Protein AF-F0ZJ24-F1 (afdb_monomer_lite)

pLDDT: mean 80.26, std 19.55, range [41.59, 98.25]

Foldseek 3Di:
DVVVVVVVVVVVVVVVVVVVVVVVVVLVVLCVVLVVLVVVLVVLVVVLVVCVVVPDPVCPVVNVVSVVVNVVSVVVNVVSVVSCPVPDDPPVLVVCVVVVHDSVVVVVVVVVVVVVVVVVVVVVVVVVVVVVVVVLVVCCVPPVVVSVVVCVQVVDDDDPPPPVVVVVVVVVVVVVVVVVVVVVVVVVVPVVVPPVPPPDD

Organism: Dictyostelium purpureum (NCBI:txid5786)

Structure (mmCIF, N/CA/C/O backbone):
data_AF-F0ZJ24-F1
#
_entry.id   AF-F0ZJ24-F1
#
loop_
_atom_site.group_PDB
_atom_site.id
_atom_site.type_symbol
_atom_site.label_atom_id
_atom_site.label_alt_id
_atom_site.label_comp_id
_atom_site.label_asym_id
_atom_site.label_entity_id
_atom_site.label_seq_id
_atom_site.pdbx_PDB_ins_code
_atom_site.Cartn_x
_atom_site.Cartn_y
_atom_site.Cartn_z
_atom_site.occupancy
_atom_site.B_iso_or_equiv
_atom_site.auth_seq_id
_atom_site.auth_comp_id
_atom_site.auth_asym_id
_atom_site.auth_atom_id
_atom_site.pdbx_PDB_model_num
ATOM 1 N N . MET A 1 1 ? -17.348 35.336 26.377 1.00 53.69 1 MET A N 1
ATOM 2 C CA . MET A 1 1 ? -16.082 34.615 26.620 1.00 53.69 1 MET A CA 1
ATOM 3 C C . MET A 1 1 ? -15.993 33.449 25.645 1.00 53.69 1 MET A C 1
ATOM 5 O O . MET A 1 1 ? -15.019 33.377 24.917 1.00 53.69 1 MET A O 1
ATOM 9 N N . ASP A 1 2 ? -17.081 32.693 25.496 1.00 73.25 2 ASP A N 1
ATOM 10 C CA . ASP A 1 2 ? -17.186 31.505 24.629 1.00 73.25 2 ASP A CA 1
ATOM 11 C C . ASP A 1 2 ? -16.978 31.733 23.115 1.00 73.25 2 ASP A C 1
ATOM 13 O O . ASP A 1 2 ? -16.437 30.868 22.433 1.00 73.25 2 ASP A O 1
ATOM 17 N N . GLU A 1 3 ? -17.355 32.895 22.565 1.00 70.62 3 GLU A N 1
ATOM 18 C CA . GLU A 1 3 ? -17.226 33.172 21.118 1.00 70.62 3 GLU A CA 1
ATOM 19 C C . GLU A 1 3 ? -15.768 33.362 20.662 1.00 70.62 3 GLU A C 1
ATOM 21 O O . GLU A 1 3 ? -15.394 32.930 19.574 1.00 70.62 3 GLU A O 1
ATOM 26 N N . GLN A 1 4 ? -14.925 33.978 21.499 1.00 74.62 4 GLN A N 1
ATOM 27 C CA . GLN A 1 4 ? -13.496 34.142 21.201 1.00 74.62 4 GLN A CA 1
ATOM 28 C C . GLN A 1 4 ? -12.744 32.814 21.305 1.00 74.62 4 GLN A C 1
ATOM 30 O O . GLN A 1 4 ? -11.860 32.556 20.492 1.00 74.62 4 GLN A O 1
ATOM 35 N N . GLU A 1 5 ? -13.120 31.963 22.260 1.00 78.25 5 GLU A N 1
ATOM 36 C CA . GLU A 1 5 ? -12.557 30.620 22.409 1.00 78.25 5 GLU A CA 1
ATOM 37 C C . GLU A 1 5 ? -12.947 29.716 21.234 1.00 78.25 5 GLU A C 1
ATOM 39 O O . GLU A 1 5 ? -12.078 29.070 20.652 1.00 78.25 5 GLU A O 1
ATOM 44 N N . GLN A 1 6 ? -14.214 29.743 20.801 1.00 78.88 6 GLN A N 1
ATOM 45 C CA . GLN A 1 6 ? -14.648 29.026 19.595 1.00 78.88 6 GLN A CA 1
ATOM 46 C C . GLN A 1 6 ? -13.914 29.505 18.342 1.00 78.88 6 GLN A C 1
ATOM 48 O O . GLN A 1 6 ? -13.481 28.690 17.528 1.00 78.88 6 GLN A O 1
ATOM 53 N N . GLN A 1 7 ? -13.736 30.817 18.186 1.00 82.25 7 GLN A N 1
ATOM 54 C CA . GLN A 1 7 ? -13.055 31.375 17.021 1.00 82.25 7 GLN A CA 1
ATOM 55 C C . GLN A 1 7 ? -11.556 31.034 17.014 1.00 82.25 7 GLN A C 1
ATOM 57 O O . GLN A 1 7 ? -10.992 30.753 15.955 1.00 82.25 7 GLN A O 1
ATOM 62 N N . GLN A 1 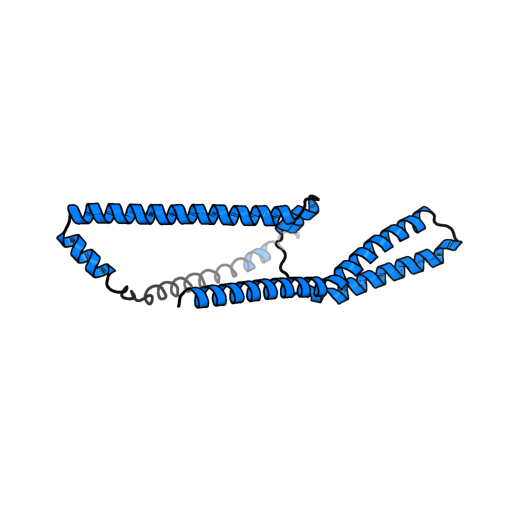8 ? -10.917 30.994 18.186 1.00 82.81 8 GLN A N 1
ATOM 63 C CA . GLN A 1 8 ? -9.521 30.582 18.330 1.00 82.81 8 GLN A CA 1
ATOM 64 C C . GLN A 1 8 ? -9.341 29.077 18.081 1.00 82.81 8 GLN A C 1
ATOM 66 O O . GLN A 1 8 ? -8.415 28.679 17.376 1.00 82.81 8 GLN A O 1
ATOM 71 N N . GLN A 1 9 ? -10.261 28.244 18.573 1.00 82.56 9 GLN A N 1
ATOM 72 C CA . GLN A 1 9 ? -10.249 26.797 18.353 1.00 82.56 9 GLN A CA 1
ATOM 73 C C . GLN A 1 9 ? -10.474 26.439 16.875 1.00 82.56 9 GLN A C 1
ATOM 75 O O . GLN A 1 9 ? -9.801 25.558 16.341 1.00 82.56 9 GLN A O 1
ATOM 80 N N . GLN A 1 10 ? -11.350 27.173 16.182 1.00 81.56 10 GLN A N 1
ATOM 81 C CA . GLN A 1 10 ? -11.598 26.992 14.752 1.00 81.56 10 GLN A CA 1
ATOM 82 C C . GLN A 1 10 ? -10.396 27.413 13.890 1.00 81.56 10 GLN A C 1
ATOM 84 O O . GLN A 1 10 ? -10.059 26.724 12.928 1.00 81.56 10 GLN A O 1
ATOM 89 N N . GLN A 1 11 ? -9.703 28.499 14.250 1.00 80.81 11 GLN A N 1
ATOM 90 C CA . GLN A 1 11 ? -8.450 28.887 13.587 1.00 80.81 11 GLN A CA 1
ATOM 91 C C . GLN A 1 11 ? -7.336 27.861 13.818 1.00 80.81 11 GLN A C 1
ATOM 93 O O . GLN A 1 11 ? -6.562 27.578 12.906 1.00 80.81 11 GLN A O 1
ATOM 98 N N . GLN A 1 12 ? -7.268 27.271 15.013 1.00 83.31 12 GLN A N 1
ATOM 99 C CA . GLN A 1 12 ? -6.275 26.249 15.324 1.00 83.31 12 GLN A CA 1
ATOM 100 C C . GLN A 1 12 ? -6.537 24.937 14.569 1.00 83.31 12 GLN A C 1
ATOM 102 O O . GLN A 1 12 ? -5.592 24.324 14.076 1.00 83.31 12 GLN A O 1
ATOM 107 N N . GLN A 1 13 ? -7.804 24.545 14.396 1.00 81.12 13 GLN A N 1
ATOM 108 C CA . GLN A 1 13 ? -8.181 23.418 13.535 1.00 81.12 13 GLN A CA 1
ATOM 109 C C . GLN A 1 13 ? -7.791 23.647 12.073 1.00 81.12 13 GLN A C 1
ATOM 111 O O . GLN A 1 13 ? -7.134 22.792 11.489 1.00 81.12 13 GLN A O 1
ATOM 116 N N . GLN A 1 14 ? -8.114 24.814 11.507 1.00 80.06 14 GLN A N 1
ATOM 117 C CA . GLN A 1 14 ? -7.745 25.137 10.123 1.00 80.06 14 GLN A CA 1
ATOM 118 C C . GLN A 1 14 ? -6.227 25.155 9.917 1.00 80.06 14 GLN A C 1
ATOM 120 O O . GLN A 1 14 ? -5.735 24.712 8.883 1.00 80.06 14 GLN A O 1
ATOM 125 N N . HIS A 1 15 ? -5.467 25.641 10.903 1.00 85.19 15 HIS A N 1
ATOM 126 C CA . HIS A 1 15 ? -4.009 25.616 10.841 1.00 85.19 15 HIS A CA 1
ATOM 127 C C . HIS A 1 15 ? -3.452 24.187 10.850 1.00 85.19 15 HIS A C 1
ATOM 129 O O . HIS A 1 15 ? -2.561 23.888 10.058 1.00 85.19 15 HIS A O 1
ATOM 135 N N . ASN A 1 16 ? -3.992 23.303 11.694 1.00 82.19 16 ASN A N 1
ATOM 136 C CA . ASN A 1 16 ? -3.581 21.899 11.741 1.00 82.19 16 ASN A CA 1
ATOM 137 C C . ASN A 1 16 ? -3.919 21.156 10.439 1.00 82.19 16 ASN A C 1
ATOM 139 O O . ASN A 1 16 ? -3.059 20.466 9.900 1.00 82.19 16 ASN A O 1
ATOM 143 N N . GLU A 1 17 ? -5.125 21.342 9.896 1.00 82.69 17 GLU A N 1
ATOM 144 C CA . GLU A 1 17 ? -5.520 20.752 8.607 1.00 82.69 17 GLU A CA 1
ATOM 145 C C . GLU A 1 17 ? -4.610 21.231 7.469 1.00 82.69 17 GLU A C 1
ATOM 147 O O . GLU A 1 17 ? -4.155 20.438 6.645 1.00 82.69 17 GLU A O 1
ATOM 152 N N . GLN A 1 18 ? -4.287 22.527 7.441 1.00 80.38 18 GLN A N 1
ATOM 153 C CA . GLN A 1 18 ? -3.387 23.086 6.436 1.00 80.38 18 GLN A CA 1
ATOM 154 C C . GLN A 1 18 ? -1.968 22.508 6.562 1.00 80.38 18 GLN A C 1
ATOM 156 O O . GLN A 1 18 ? -1.362 22.151 5.553 1.00 80.38 18 GLN A O 1
ATOM 161 N N . GLN A 1 19 ? -1.458 22.352 7.788 1.00 81.00 19 GLN A N 1
ATOM 162 C CA . GLN A 1 19 ? -0.161 21.719 8.036 1.00 81.00 19 GLN A CA 1
ATOM 163 C C . GLN A 1 19 ? -0.127 20.249 7.595 1.00 81.00 19 GLN A C 1
ATOM 165 O O . GLN A 1 19 ? 0.890 19.804 7.063 1.00 81.00 19 GLN A O 1
ATOM 170 N N . GLU A 1 20 ? -1.205 19.488 7.794 1.00 80.62 20 GLU A N 1
ATOM 171 C CA . GLU A 1 20 ? -1.298 18.102 7.318 1.00 80.62 20 GLU A CA 1
ATOM 172 C C . GLU A 1 20 ? -1.297 18.025 5.786 1.00 80.62 20 GLU A C 1
ATOM 174 O O . GLU A 1 20 ? -0.575 17.211 5.206 1.00 80.62 20 GLU A O 1
ATOM 179 N N . ILE A 1 21 ? -2.043 18.907 5.115 1.00 80.25 21 ILE A N 1
ATOM 180 C CA . ILE A 1 21 ? -2.067 18.991 3.646 1.00 80.25 21 ILE A CA 1
ATOM 181 C C . ILE A 1 21 ? -0.670 19.308 3.098 1.00 80.25 21 ILE A C 1
ATOM 183 O O . ILE A 1 21 ? -0.220 18.680 2.135 1.00 80.25 21 ILE A O 1
ATOM 187 N N . ASP A 1 22 ? 0.040 20.246 3.722 1.00 80.56 22 ASP A N 1
ATOM 188 C CA . ASP A 1 22 ? 1.388 20.628 3.305 1.00 80.56 22 ASP A CA 1
ATOM 189 C C . ASP A 1 22 ? 2.390 19.480 3.512 1.00 80.56 22 ASP A C 1
ATOM 191 O O . ASP A 1 22 ? 3.235 19.227 2.649 1.00 80.56 22 ASP A O 1
ATOM 195 N N . GLN A 1 23 ? 2.258 18.710 4.596 1.00 77.88 23 GLN A N 1
ATOM 196 C CA . GLN A 1 23 ? 3.066 17.507 4.825 1.00 77.88 23 GLN A CA 1
ATOM 197 C C . GLN A 1 23 ? 2.811 16.419 3.774 1.00 77.88 23 GLN A C 1
ATOM 199 O O . GLN A 1 23 ? 3.763 15.827 3.260 1.00 77.88 23 GLN A O 1
ATOM 204 N N . ILE A 1 24 ? 1.548 16.176 3.411 1.00 78.44 24 ILE A N 1
ATOM 205 C CA . ILE A 1 24 ? 1.182 15.211 2.363 1.00 78.44 24 ILE A CA 1
ATOM 206 C C . ILE A 1 24 ? 1.772 15.636 1.015 1.00 78.44 24 ILE A C 1
ATOM 208 O O . ILE A 1 24 ? 2.344 14.814 0.294 1.00 78.44 24 ILE A O 1
ATOM 212 N N . ASN A 1 25 ? 1.670 16.921 0.676 1.00 78.94 25 ASN A N 1
ATOM 213 C CA . ASN A 1 25 ? 2.210 17.452 -0.572 1.00 78.94 25 ASN A CA 1
ATOM 214 C C . ASN A 1 25 ? 3.738 17.347 -0.631 1.00 78.94 25 ASN A C 1
ATOM 216 O O . ASN A 1 25 ? 4.274 16.969 -1.672 1.00 78.94 25 ASN A O 1
ATOM 220 N N . ASN A 1 26 ? 4.430 17.605 0.480 1.00 79.06 26 ASN A N 1
ATOM 221 C CA . ASN A 1 26 ? 5.882 17.450 0.564 1.00 79.06 26 ASN A CA 1
ATOM 222 C C . ASN A 1 26 ? 6.314 15.990 0.372 1.00 79.06 26 ASN A C 1
ATOM 224 O O . ASN A 1 26 ? 7.179 15.725 -0.460 1.00 79.06 26 ASN A O 1
ATOM 228 N N . LYS A 1 27 ? 5.657 15.029 1.038 1.00 75.75 27 LYS A N 1
ATOM 229 C CA . LYS A 1 27 ? 5.930 13.593 0.823 1.00 75.75 27 LYS A CA 1
ATOM 230 C C . LYS A 1 27 ? 5.674 13.171 -0.624 1.00 75.75 27 LYS A C 1
ATOM 232 O O . LYS A 1 27 ? 6.450 12.434 -1.225 1.00 75.75 27 LYS A O 1
ATOM 237 N N . LYS A 1 28 ? 4.604 13.681 -1.237 1.00 75.31 28 LYS A N 1
ATOM 238 C CA . LYS A 1 28 ? 4.308 13.403 -2.648 1.00 75.31 28 LYS A CA 1
ATOM 239 C C . LYS A 1 28 ? 5.393 13.942 -3.589 1.00 75.31 28 LYS A C 1
ATOM 241 O O . LYS A 1 28 ? 5.679 13.308 -4.602 1.00 75.31 28 LYS A O 1
ATOM 246 N N . GLN A 1 29 ? 5.992 15.091 -3.270 1.00 74.94 29 GLN A N 1
ATOM 247 C CA . GLN A 1 29 ? 7.119 15.639 -4.029 1.00 74.94 29 GLN A CA 1
ATOM 248 C C . GLN A 1 29 ? 8.400 14.820 -3.847 1.00 74.94 29 GLN A C 1
ATOM 250 O O . GLN A 1 29 ? 9.133 14.639 -4.815 1.00 74.94 29 GLN A O 1
ATOM 255 N N . GLU A 1 30 ? 8.643 14.285 -2.651 1.00 81.25 30 GLU A N 1
ATOM 256 C CA . GLU A 1 30 ? 9.807 13.443 -2.352 1.00 81.25 30 GLU A CA 1
ATOM 257 C C . GLU A 1 30 ? 9.832 12.154 -3.190 1.00 81.25 30 GLU A C 1
ATOM 259 O O . GLU A 1 30 ? 10.874 11.765 -3.714 1.00 81.25 30 GLU A O 1
ATOM 264 N N . HIS A 1 31 ? 8.670 11.534 -3.401 1.00 82.06 31 HIS A N 1
ATOM 265 C CA . HIS A 1 31 ? 8.542 10.293 -4.174 1.00 82.06 31 HIS A CA 1
ATOM 266 C C . HIS A 1 31 ? 8.457 10.497 -5.699 1.00 82.06 31 HIS A C 1
ATOM 268 O O . HIS A 1 31 ? 8.577 9.538 -6.469 1.00 82.06 31 HIS A O 1
ATOM 274 N N . LEU A 1 32 ? 8.259 11.738 -6.159 1.00 86.25 32 LEU A N 1
ATOM 275 C CA . LEU A 1 32 ? 8.060 12.070 -7.573 1.00 86.25 32 LEU A CA 1
ATOM 276 C C . LEU A 1 32 ? 9.213 11.625 -8.500 1.00 86.25 32 LEU A C 1
ATOM 278 O O . LEU A 1 32 ? 8.911 11.117 -9.582 1.00 86.25 32 LEU A O 1
ATOM 282 N N . PRO A 1 33 ? 10.506 11.755 -8.132 1.00 88.94 33 PRO A N 1
ATOM 283 C CA . PRO A 1 33 ? 11.609 11.365 -9.011 1.00 88.94 33 PRO A CA 1
ATOM 284 C C . PRO A 1 33 ? 11.616 9.871 -9.352 1.00 88.94 33 PRO A C 1
AT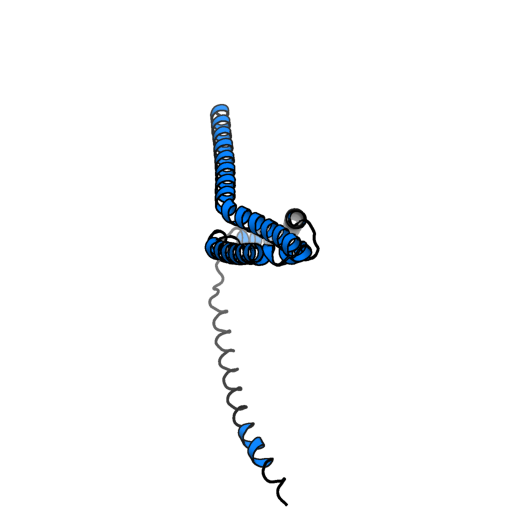OM 286 O O . PRO A 1 33 ? 11.894 9.503 -10.496 1.00 88.94 33 PRO A O 1
ATOM 289 N N . LEU A 1 34 ? 11.282 9.002 -8.388 1.00 89.25 34 LEU A N 1
ATOM 290 C CA . LEU A 1 34 ? 11.193 7.565 -8.649 1.00 89.25 34 LEU A CA 1
ATOM 291 C C . LEU A 1 34 ? 10.032 7.268 -9.596 1.00 89.25 34 LEU A C 1
ATOM 293 O O . LEU A 1 34 ? 10.227 6.557 -10.578 1.00 89.25 34 LEU A O 1
ATOM 297 N N . LEU A 1 35 ? 8.858 7.852 -9.335 1.00 89.50 35 LEU A N 1
ATOM 298 C CA . LEU A 1 35 ? 7.680 7.674 -10.182 1.00 89.50 35 LEU A CA 1
ATOM 299 C C . LEU A 1 35 ? 7.979 8.060 -11.637 1.00 89.50 35 LEU A C 1
ATOM 301 O O . LEU A 1 35 ? 7.740 7.269 -12.545 1.00 89.50 35 LEU A O 1
ATOM 305 N N . GLN A 1 36 ? 8.590 9.227 -11.847 1.00 92.50 36 GLN A N 1
ATOM 306 C CA . GLN A 1 36 ? 8.994 9.691 -13.177 1.00 92.50 36 GLN A CA 1
ATOM 307 C C . GLN A 1 36 ? 10.009 8.754 -13.843 1.00 92.50 36 GLN A C 1
ATOM 309 O O . GLN A 1 36 ? 9.924 8.508 -15.044 1.00 92.50 36 GLN A O 1
ATOM 314 N N . THR A 1 37 ? 10.957 8.207 -13.076 1.00 94.00 37 THR A N 1
ATOM 315 C CA . THR A 1 37 ? 11.959 7.268 -13.606 1.00 94.00 37 THR A CA 1
ATOM 316 C C . THR A 1 37 ? 11.313 5.947 -14.034 1.00 94.00 37 THR A C 1
ATOM 318 O O . THR A 1 37 ? 11.659 5.407 -15.084 1.00 94.00 37 THR A O 1
ATOM 321 N N . VAL A 1 38 ? 10.352 5.438 -13.257 1.00 94.25 38 VAL A N 1
ATOM 322 C CA . VAL A 1 38 ? 9.590 4.224 -13.592 1.00 94.25 38 VAL A CA 1
ATOM 323 C C . VAL A 1 38 ? 8.722 4.449 -14.832 1.00 94.25 38 VAL A C 1
ATOM 325 O O . VAL A 1 38 ? 8.719 3.609 -15.730 1.00 94.25 38 VAL A O 1
ATOM 328 N N . GLU A 1 39 ? 8.036 5.590 -14.931 1.00 95.75 39 GLU A N 1
ATOM 329 C CA . GLU A 1 39 ? 7.280 5.964 -16.134 1.00 95.75 39 GLU A CA 1
ATOM 330 C C . GLU A 1 39 ? 8.190 6.052 -17.368 1.00 95.75 39 GLU A C 1
ATOM 332 O O . GLU A 1 39 ? 7.863 5.498 -18.422 1.00 95.75 39 GLU A O 1
ATOM 337 N N . GLU A 1 40 ? 9.364 6.681 -17.238 1.00 96.81 40 GLU A N 1
ATOM 338 C CA . GLU A 1 40 ? 10.344 6.754 -18.324 1.00 96.81 40 GLU A CA 1
ATOM 339 C C . GLU A 1 40 ? 10.847 5.361 -18.735 1.00 96.81 40 GLU A C 1
ATOM 341 O O . GLU A 1 40 ? 10.990 5.097 -19.930 1.00 96.81 40 GLU A O 1
ATOM 346 N N . LEU A 1 41 ? 11.070 4.452 -17.779 1.00 97.75 41 LEU A N 1
ATOM 347 C CA . LEU A 1 41 ? 11.469 3.069 -18.056 1.00 97.75 41 LEU A CA 1
ATOM 348 C C . LEU A 1 41 ? 10.402 2.316 -18.854 1.00 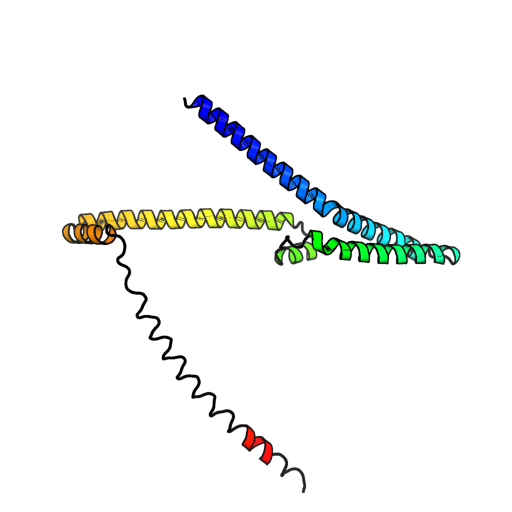97.75 41 LEU A C 1
ATOM 350 O O . LEU A 1 41 ? 10.733 1.687 -19.861 1.00 97.75 41 LEU A O 1
ATOM 354 N N . VAL A 1 42 ? 9.135 2.389 -18.441 1.00 97.50 42 VAL A N 1
ATOM 355 C CA . VAL A 1 42 ? 8.025 1.723 -19.145 1.00 97.50 42 VAL A CA 1
ATOM 356 C C . VAL A 1 42 ? 7.909 2.240 -20.582 1.00 97.50 42 VAL A C 1
ATOM 358 O O . VAL A 1 42 ? 7.786 1.451 -21.524 1.00 97.50 42 VAL A O 1
ATOM 361 N N . GLU A 1 43 ? 8.016 3.554 -20.776 1.00 97.56 43 GLU A N 1
ATOM 362 C CA . GLU A 1 43 ? 7.986 4.159 -22.107 1.00 97.56 43 GLU A CA 1
ATOM 363 C C . GLU A 1 43 ? 9.217 3.799 -22.951 1.00 97.56 43 GLU A C 1
ATOM 365 O O . GLU A 1 43 ? 9.088 3.543 -24.153 1.00 97.56 43 GLU A O 1
ATOM 370 N N . GLU A 1 44 ? 10.414 3.734 -22.363 1.00 97.81 44 GLU A N 1
ATOM 371 C CA . GLU A 1 44 ? 11.618 3.339 -23.097 1.00 97.81 44 GLU A CA 1
ATOM 372 C C . GLU A 1 44 ? 11.568 1.863 -23.512 1.00 97.81 44 GLU A C 1
ATOM 374 O O . GLU A 1 44 ? 11.918 1.540 -24.651 1.00 97.81 44 GLU A O 1
ATOM 379 N N . LEU A 1 45 ? 11.051 0.976 -22.654 1.00 97.94 45 LEU A N 1
ATOM 380 C CA . LEU A 1 45 ? 10.796 -0.428 -22.990 1.00 97.94 45 LEU A CA 1
ATOM 381 C C . LEU A 1 45 ? 9.825 -0.544 -24.166 1.00 97.94 45 LEU A C 1
ATOM 383 O O . LEU A 1 45 ? 10.124 -1.223 -25.150 1.00 97.94 45 LEU A O 1
ATOM 387 N N . ARG A 1 46 ? 8.707 0.190 -24.125 1.00 97.19 46 ARG A N 1
ATOM 388 C CA . ARG A 1 46 ? 7.738 0.236 -25.227 1.00 97.19 46 ARG A CA 1
ATOM 389 C C . ARG A 1 46 ? 8.377 0.702 -26.536 1.00 97.19 46 ARG A C 1
ATOM 391 O O . ARG A 1 46 ? 8.187 0.075 -27.575 1.00 97.19 46 ARG A O 1
ATOM 398 N N . ARG A 1 47 ? 9.149 1.791 -26.508 1.00 95.50 47 ARG A N 1
ATOM 399 C CA . ARG A 1 47 ? 9.849 2.301 -27.701 1.00 95.50 47 ARG A CA 1
ATOM 400 C C . ARG A 1 47 ? 10.905 1.323 -28.211 1.00 95.50 47 ARG A C 1
ATOM 402 O O . ARG A 1 47 ? 11.159 1.289 -29.410 1.00 95.50 47 ARG A O 1
ATOM 409 N N . THR A 1 48 ? 11.536 0.565 -27.320 1.00 96.75 48 THR A N 1
ATOM 410 C CA . THR A 1 48 ? 12.525 -0.461 -27.678 1.00 96.75 48 THR A CA 1
ATOM 411 C C . THR A 1 48 ? 11.867 -1.637 -28.382 1.00 96.75 48 THR A C 1
ATOM 413 O O . THR A 1 48 ? 12.388 -2.068 -29.405 1.00 96.75 48 THR A O 1
ATOM 416 N N . ILE A 1 49 ? 10.698 -2.086 -27.913 1.00 96.88 49 ILE A N 1
ATOM 417 C CA . ILE A 1 49 ? 9.911 -3.134 -28.582 1.00 96.88 49 ILE A CA 1
ATOM 418 C C . ILE A 1 49 ? 9.648 -2.758 -30.046 1.00 96.88 49 ILE A C 1
ATOM 420 O O . ILE A 1 49 ? 9.944 -3.557 -30.925 1.00 96.88 49 ILE A O 1
ATOM 424 N N . ILE A 1 50 ? 9.227 -1.519 -30.322 1.00 95.81 50 ILE A N 1
ATOM 425 C CA . ILE A 1 50 ? 8.981 -1.039 -31.697 1.00 95.81 50 ILE A CA 1
ATOM 426 C C . ILE A 1 50 ? 10.247 -1.139 -32.571 1.00 95.81 50 ILE A C 1
ATOM 428 O O . ILE A 1 50 ? 10.190 -1.604 -33.706 1.00 95.81 50 ILE A O 1
ATOM 432 N N . VAL A 1 51 ? 11.412 -0.738 -32.044 1.00 95.44 51 VAL A N 1
ATOM 433 C CA . VAL A 1 51 ? 12.691 -0.821 -32.783 1.00 95.44 51 VAL A CA 1
ATOM 434 C C . VAL A 1 51 ? 13.107 -2.270 -33.046 1.00 95.44 51 VAL A C 1
ATOM 436 O O . VAL A 1 51 ? 13.725 -2.552 -34.071 1.00 95.44 51 VAL A O 1
ATOM 439 N N . VAL A 1 52 ? 12.794 -3.182 -32.126 1.00 96.19 52 VAL A N 1
ATOM 440 C CA . VAL A 1 52 ? 13.077 -4.614 -32.280 1.00 96.19 52 VAL A CA 1
ATOM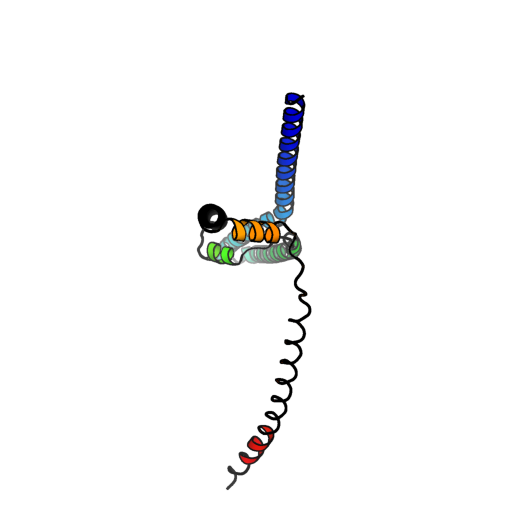 441 C C . VAL A 1 52 ? 12.126 -5.260 -33.292 1.00 96.19 52 VAL A C 1
ATOM 443 O O . VAL A 1 52 ? 12.576 -6.061 -34.108 1.00 96.19 52 VAL A O 1
ATOM 446 N N . GLU A 1 53 ? 10.842 -4.898 -33.283 1.00 96.69 53 GLU A N 1
ATOM 447 C CA . GLU A 1 53 ? 9.841 -5.397 -34.238 1.00 96.69 53 GLU A CA 1
ATOM 448 C C . GLU A 1 53 ? 10.161 -4.989 -35.686 1.00 96.69 53 GLU A C 1
ATOM 450 O O . GLU A 1 53 ? 10.007 -5.796 -36.602 1.00 96.69 53 GLU A O 1
ATOM 455 N N . GLU A 1 54 ? 10.662 -3.769 -35.897 1.00 94.44 54 GLU A N 1
ATOM 456 C CA . GLU A 1 54 ? 11.009 -3.225 -37.219 1.00 94.44 54 GLU A CA 1
ATOM 457 C C . GLU A 1 54 ? 12.525 -3.204 -37.482 1.00 94.44 54 GLU A C 1
ATOM 459 O O . GLU A 1 54 ? 13.042 -2.327 -38.180 1.00 94.44 54 GLU A O 1
ATOM 464 N N . PHE A 1 55 ? 13.267 -4.153 -36.907 1.00 95.56 55 PHE A N 1
ATOM 465 C CA . PHE A 1 55 ? 14.725 -4.096 -36.919 1.00 95.56 55 PHE A CA 1
ATOM 466 C C . PHE A 1 55 ? 15.329 -4.126 -38.334 1.00 95.56 55 PHE A C 1
ATOM 468 O O . PHE A 1 55 ? 15.039 -5.000 -39.156 1.00 95.56 55 PHE A O 1
ATOM 475 N N . GLN A 1 56 ? 16.260 -3.204 -38.587 1.00 93.94 56 GLN A N 1
ATOM 476 C CA . GLN A 1 56 ? 17.075 -3.129 -39.799 1.00 93.94 56 GLN A CA 1
ATOM 477 C C . GLN A 1 56 ? 18.555 -2.968 -39.428 1.00 93.94 56 GLN A C 1
ATOM 479 O O . GLN A 1 56 ? 18.891 -2.467 -38.358 1.00 93.94 56 GLN A O 1
ATOM 484 N N . SER A 1 57 ? 19.484 -3.320 -40.322 1.00 93.44 57 SER A N 1
ATOM 485 C CA . SER A 1 57 ? 20.925 -3.190 -40.038 1.00 93.44 57 SER A CA 1
ATOM 486 C C . SER A 1 57 ? 21.334 -1.760 -39.648 1.00 93.44 57 SER A C 1
ATOM 488 O O . SER A 1 57 ? 22.247 -1.568 -38.850 1.00 93.44 57 SER A O 1
ATOM 490 N N . GLN A 1 58 ? 20.638 -0.747 -40.171 1.00 93.38 58 GLN A N 1
ATOM 491 C CA . GLN A 1 58 ? 20.857 0.661 -39.838 1.00 93.38 58 GLN A CA 1
ATOM 492 C C . GLN A 1 58 ? 20.380 1.036 -38.422 1.00 93.38 58 GLN A C 1
ATOM 494 O O . GLN A 1 58 ? 20.916 1.977 -37.841 1.00 93.38 58 GLN A O 1
ATOM 499 N N . SER A 1 59 ? 19.406 0.321 -37.845 1.00 92.50 59 SER A N 1
ATOM 500 C CA . SER A 1 59 ? 18.860 0.603 -36.507 1.00 92.50 59 SER A CA 1
ATOM 501 C C . SER A 1 59 ? 19.655 -0.050 -35.373 1.00 92.50 59 SER A C 1
ATOM 503 O O . SER A 1 59 ? 19.306 0.124 -34.208 1.00 92.50 59 SER A O 1
ATOM 505 N N . GLN A 1 60 ? 20.737 -0.773 -35.677 1.00 94.12 60 GLN A N 1
ATOM 506 C CA . GLN A 1 60 ? 21.546 -1.469 -34.676 1.00 94.12 60 GLN A CA 1
ATOM 507 C C . GLN A 1 60 ? 22.119 -0.526 -33.607 1.00 94.12 60 GLN A C 1
ATOM 509 O O . GLN A 1 60 ? 22.017 -0.819 -32.420 1.00 94.12 60 GLN A O 1
ATOM 514 N N . GLN A 1 61 ? 22.684 0.615 -34.012 1.00 95.69 61 GLN A N 1
ATOM 515 C CA . GLN A 1 61 ? 23.218 1.604 -33.065 1.00 95.69 61 GLN A CA 1
ATOM 516 C C . GLN A 1 61 ? 22.112 2.190 -32.182 1.00 95.69 61 GLN A C 1
ATOM 518 O O . GLN A 1 61 ? 22.253 2.232 -30.966 1.00 95.69 61 GLN A O 1
ATOM 523 N N . LEU A 1 62 ? 20.964 2.525 -32.781 1.00 95.31 62 LEU A N 1
ATOM 524 C CA . LEU A 1 62 ? 19.799 3.015 -32.045 1.00 95.31 62 LEU A CA 1
ATOM 525 C C . LEU A 1 62 ? 19.311 2.001 -30.999 1.00 95.31 62 LEU A C 1
ATOM 527 O O . LEU A 1 62 ? 18.944 2.392 -29.895 1.00 95.31 62 LEU A O 1
ATOM 531 N N . LEU A 1 63 ? 19.308 0.705 -31.321 1.00 95.69 63 LEU A N 1
ATOM 532 C CA . LEU A 1 63 ? 18.948 -0.341 -30.364 1.00 95.69 63 LEU A CA 1
ATOM 533 C C . LEU A 1 63 ? 19.937 -0.398 -29.191 1.00 95.69 63 LEU A C 1
ATOM 535 O O . LEU A 1 63 ? 19.505 -0.489 -28.044 1.00 95.69 63 LEU A O 1
ATOM 539 N N . PHE A 1 64 ? 21.245 -0.308 -29.451 1.00 96.19 64 PHE A N 1
ATOM 540 C CA . PHE A 1 64 ? 22.248 -0.268 -28.382 1.00 96.19 64 PHE A CA 1
ATOM 541 C C . PHE A 1 64 ? 22.080 0.953 -27.477 1.00 96.19 64 PHE A C 1
ATOM 543 O O . PHE A 1 64 ? 22.105 0.805 -26.256 1.00 96.19 64 PHE A O 1
ATOM 550 N N . ASP A 1 65 ? 21.829 2.132 -28.047 1.00 96.88 65 ASP A N 1
ATOM 551 C CA . ASP A 1 65 ? 21.558 3.346 -27.271 1.00 96.88 65 ASP A CA 1
ATOM 552 C C . ASP A 1 65 ? 20.334 3.172 -26.362 1.00 96.88 65 ASP A C 1
ATOM 554 O O . ASP A 1 65 ? 20.361 3.562 -25.193 1.00 96.88 65 ASP A O 1
ATOM 558 N N . LYS A 1 66 ? 19.275 2.524 -26.866 1.00 96.50 66 LYS A N 1
ATOM 559 C CA . LYS A 1 66 ? 18.072 2.207 -26.083 1.00 96.50 66 LYS A CA 1
ATOM 560 C C . LYS A 1 66 ? 18.341 1.227 -24.947 1.00 96.50 66 LYS A C 1
ATOM 562 O O . LYS A 1 66 ? 17.904 1.472 -23.826 1.00 96.50 66 LYS A O 1
ATOM 567 N N . LEU A 1 67 ? 19.084 0.152 -25.207 1.00 96.94 67 LEU A N 1
ATOM 568 C CA . LEU A 1 67 ? 19.458 -0.821 -24.177 1.00 96.94 67 LEU A CA 1
ATOM 569 C C . LEU A 1 67 ? 20.313 -0.176 -23.082 1.00 96.94 67 LEU A C 1
ATOM 571 O O . LEU A 1 67 ? 20.027 -0.350 -21.900 1.00 96.94 67 LEU A O 1
ATOM 575 N N . ASN A 1 68 ? 21.299 0.637 -23.465 1.00 97.56 68 ASN A N 1
ATOM 576 C CA . ASN A 1 68 ? 22.109 1.399 -22.516 1.00 97.56 68 ASN A CA 1
ATOM 577 C C . ASN A 1 68 ? 21.249 2.368 -21.698 1.00 97.56 68 ASN A C 1
ATOM 579 O O . ASN A 1 68 ? 21.439 2.506 -20.492 1.00 97.56 68 ASN A O 1
ATOM 583 N N . LYS A 1 69 ? 20.258 3.013 -22.325 1.00 97.25 69 LYS A N 1
ATOM 584 C CA . LYS A 1 69 ? 19.313 3.871 -21.610 1.00 97.25 69 LYS A CA 1
ATOM 585 C C . LYS A 1 69 ? 18.467 3.083 -20.603 1.00 97.25 69 LYS A C 1
ATOM 587 O O . LYS A 1 69 ? 18.302 3.560 -19.486 1.00 97.25 69 LYS A O 1
ATOM 592 N N . ILE A 1 70 ? 17.982 1.892 -20.957 1.00 97.88 70 ILE A N 1
ATOM 593 C CA . ILE A 1 70 ? 17.250 1.007 -20.035 1.00 97.88 70 ILE A CA 1
ATOM 594 C C . ILE A 1 70 ? 18.125 0.634 -18.831 1.00 97.88 70 ILE A C 1
ATOM 596 O O . ILE A 1 70 ? 17.663 0.742 -17.699 1.00 97.88 70 ILE A O 1
ATOM 600 N N . ILE A 1 71 ? 19.390 0.263 -19.055 1.00 97.50 71 ILE A N 1
ATOM 601 C CA . ILE A 1 71 ? 20.347 -0.043 -17.976 1.00 97.50 71 ILE A CA 1
ATOM 602 C C . ILE A 1 71 ? 20.506 1.164 -17.041 1.00 97.50 71 ILE A C 1
ATOM 604 O O . ILE A 1 71 ? 20.307 1.034 -15.836 1.00 97.50 71 ILE A O 1
ATOM 608 N N . ASN A 1 72 ? 20.745 2.356 -17.595 1.00 97.19 72 ASN A N 1
ATOM 609 C CA . ASN A 1 72 ? 20.863 3.586 -16.806 1.00 97.19 72 ASN A CA 1
ATOM 610 C C . ASN A 1 72 ? 19.582 3.908 -16.012 1.00 97.19 72 ASN A C 1
ATOM 612 O O . ASN A 1 72 ? 19.649 4.481 -14.926 1.00 97.19 72 ASN A O 1
ATOM 616 N N . LEU A 1 73 ? 18.398 3.585 -16.546 1.00 96.69 73 LEU A N 1
ATOM 617 C CA . LEU A 1 73 ? 17.128 3.779 -15.839 1.00 96.69 73 LEU A CA 1
ATOM 618 C C . LEU A 1 73 ? 16.975 2.798 -14.669 1.00 96.69 73 LEU A C 1
ATOM 620 O O . LEU A 1 73 ? 16.542 3.220 -13.599 1.00 96.69 73 LEU A O 1
ATOM 624 N N . TYR A 1 74 ? 17.395 1.539 -14.825 1.00 96.50 74 TYR A N 1
ATOM 625 C CA . TYR A 1 74 ? 17.459 0.589 -13.710 1.00 96.50 74 TYR A CA 1
ATOM 626 C C . TYR A 1 74 ? 18.429 1.051 -12.615 1.00 96.50 74 TYR A C 1
ATOM 628 O O . TYR A 1 74 ? 18.069 1.034 -11.441 1.00 96.50 74 TYR A O 1
ATOM 636 N N . GLU A 1 75 ? 19.617 1.543 -12.979 1.00 95.81 75 GLU A N 1
ATOM 637 C CA . GLU A 1 75 ? 20.578 2.093 -12.010 1.00 95.81 75 GLU A CA 1
ATOM 638 C C . GLU A 1 75 ? 20.009 3.300 -11.244 1.00 95.81 75 GLU A C 1
ATOM 640 O O . GLU A 1 75 ? 20.214 3.439 -10.033 1.00 95.81 75 GLU A O 1
ATOM 645 N N . LYS A 1 76 ? 19.250 4.167 -11.926 1.00 94.06 76 LYS A N 1
ATOM 646 C CA . LYS A 1 76 ? 18.556 5.296 -11.289 1.00 94.06 76 LYS A CA 1
ATOM 647 C C . LYS A 1 76 ? 17.455 4.840 -10.337 1.00 94.06 76 LYS A C 1
ATOM 649 O O . LYS A 1 76 ? 17.303 5.444 -9.278 1.00 94.06 76 LYS A O 1
ATOM 654 N N . ILE A 1 77 ? 16.690 3.806 -10.695 1.00 93.62 77 ILE A N 1
ATOM 655 C CA . ILE A 1 77 ? 15.674 3.220 -9.808 1.00 93.62 77 ILE A CA 1
ATOM 656 C C . ILE A 1 77 ? 16.337 2.711 -8.528 1.00 93.62 77 ILE A C 1
ATOM 658 O O . ILE A 1 77 ? 15.903 3.080 -7.439 1.00 93.62 77 ILE A O 1
ATOM 662 N N . GLU A 1 78 ? 17.431 1.959 -8.653 1.00 91.81 78 GLU A N 1
ATOM 663 C CA . GLU A 1 78 ? 18.170 1.437 -7.500 1.00 91.81 78 GLU A CA 1
ATOM 664 C C . GLU A 1 78 ? 18.746 2.562 -6.625 1.00 91.81 78 GLU A C 1
ATOM 666 O O . GLU A 1 78 ? 18.600 2.552 -5.404 1.00 91.81 78 GLU A O 1
ATOM 671 N N . SER A 1 79 ? 19.311 3.606 -7.240 1.00 91.44 79 SER A N 1
ATOM 672 C CA . SER A 1 79 ? 19.836 4.778 -6.517 1.00 91.44 79 SER A CA 1
ATOM 673 C C . SER A 1 79 ? 18.757 5.523 -5.717 1.00 91.44 79 SER A C 1
ATOM 675 O O . SER A 1 79 ? 19.048 6.137 -4.690 1.00 91.44 79 SER A O 1
ATOM 677 N N . ASN A 1 80 ? 17.503 5.448 -6.167 1.00 87.06 80 ASN A N 1
ATOM 678 C CA . ASN A 1 80 ? 16.350 6.083 -5.537 1.00 87.06 80 ASN A CA 1
ATOM 679 C C . ASN A 1 80 ? 15.644 5.187 -4.504 1.00 87.06 80 ASN A C 1
ATOM 681 O O . ASN A 1 80 ? 14.691 5.643 -3.872 1.00 87.06 80 ASN A O 1
ATOM 685 N N . ARG A 1 81 ? 16.106 3.945 -4.283 1.00 82.56 81 ARG A N 1
ATOM 686 C CA . ARG A 1 81 ? 15.508 2.985 -3.333 1.00 82.56 81 ARG A CA 1
ATOM 687 C C . ARG A 1 81 ? 15.292 3.585 -1.942 1.00 82.56 81 ARG A C 1
ATOM 689 O O . ARG A 1 81 ? 14.262 3.360 -1.316 1.00 82.56 81 ARG A O 1
ATOM 696 N N . ASN A 1 82 ? 16.253 4.382 -1.476 1.00 83.62 82 ASN A N 1
ATOM 697 C CA . ASN A 1 82 ? 16.235 4.941 -0.125 1.00 83.62 82 ASN A CA 1
ATOM 698 C C . ASN A 1 82 ? 15.129 5.982 0.111 1.00 83.62 82 ASN A C 1
ATOM 700 O O . ASN A 1 82 ? 14.824 6.260 1.266 1.00 83.62 82 ASN A O 1
ATOM 704 N N . LEU A 1 83 ? 14.497 6.510 -0.947 1.00 81.00 83 LEU A N 1
ATOM 705 C CA . LEU A 1 83 ? 13.360 7.435 -0.838 1.00 81.00 83 LEU A CA 1
ATOM 706 C C . LEU A 1 83 ? 12.112 6.786 -0.208 1.00 81.00 83 LEU A C 1
ATOM 708 O O . LEU A 1 83 ? 11.156 7.489 0.089 1.00 81.00 83 LEU A O 1
ATOM 712 N N . PHE A 1 84 ? 12.089 5.458 -0.033 1.00 76.50 84 PHE A N 1
ATOM 713 C CA . PHE A 1 84 ? 10.942 4.704 0.493 1.00 76.50 84 PHE A CA 1
ATOM 714 C C . PHE A 1 84 ? 11.283 3.866 1.732 1.00 76.50 84 PHE A C 1
ATOM 716 O O . PHE A 1 84 ? 10.510 2.989 2.103 1.00 76.50 84 PHE A O 1
ATOM 723 N N . ASN A 1 85 ? 12.420 4.122 2.391 1.00 78.44 85 ASN A N 1
ATOM 724 C CA . ASN A 1 85 ? 12.831 3.342 3.566 1.00 78.44 85 ASN A CA 1
ATOM 725 C C . ASN A 1 85 ? 11.844 3.455 4.745 1.00 78.44 85 ASN A C 1
ATOM 727 O O . ASN A 1 85 ? 11.748 2.521 5.533 1.00 78.44 85 ASN A O 1
ATOM 731 N N . ASP A 1 86 ? 11.089 4.553 4.830 1.00 80.44 86 ASP A N 1
ATOM 732 C CA . ASP A 1 86 ? 10.106 4.791 5.897 1.00 80.44 86 ASP A CA 1
ATOM 733 C C . ASP A 1 86 ? 8.691 4.282 5.547 1.00 80.44 86 ASP A C 1
ATOM 735 O O . ASP A 1 86 ? 7.727 4.573 6.260 1.00 80.44 86 ASP A O 1
ATOM 739 N N . VAL A 1 87 ? 8.528 3.566 4.425 1.00 83.44 87 VAL A N 1
ATOM 740 C CA . VAL A 1 87 ? 7.225 3.086 3.943 1.00 83.44 87 VAL A CA 1
ATOM 741 C C . VAL A 1 87 ? 7.136 1.569 4.077 1.00 83.44 87 VAL A C 1
ATOM 743 O O . VAL A 1 87 ? 7.773 0.821 3.338 1.00 83.44 87 VAL A O 1
ATOM 746 N N . GLU A 1 88 ? 6.272 1.109 4.976 1.00 87.31 88 GLU A N 1
ATOM 747 C CA . GLU A 1 88 ? 5.912 -0.303 5.096 1.00 87.31 88 GLU A CA 1
ATOM 748 C C . GLU A 1 88 ? 4.689 -0.619 4.228 1.00 87.31 88 GLU A C 1
ATOM 750 O O . GLU A 1 88 ? 3.653 0.045 4.312 1.00 87.31 88 GLU A O 1
ATOM 755 N N . ILE A 1 89 ? 4.802 -1.649 3.386 1.00 87.62 89 ILE A N 1
ATOM 756 C CA . ILE A 1 89 ? 3.726 -2.083 2.489 1.00 87.62 89 ILE A CA 1
ATOM 757 C C . ILE A 1 89 ? 3.193 -3.434 2.984 1.00 87.62 89 ILE A C 1
ATOM 759 O O . ILE A 1 89 ? 3.941 -4.414 2.970 1.00 87.62 89 ILE A O 1
ATOM 763 N N . PRO A 1 90 ? 1.911 -3.524 3.391 1.00 92.31 90 PRO A N 1
ATOM 764 C CA . PRO A 1 90 ? 1.281 -4.797 3.731 1.00 92.31 90 PRO A CA 1
ATOM 765 C C . PRO A 1 90 ? 1.371 -5.805 2.583 1.00 92.31 90 PRO A C 1
ATOM 767 O O . PRO A 1 90 ? 1.094 -5.468 1.428 1.00 92.31 90 PRO A O 1
ATOM 770 N N . LEU A 1 91 ? 1.711 -7.058 2.896 1.00 90.88 91 LEU A N 1
ATOM 771 C CA . LEU A 1 91 ? 1.923 -8.096 1.883 1.00 90.88 91 LEU A CA 1
ATOM 772 C C . LEU A 1 91 ? 0.652 -8.399 1.076 1.00 90.88 91 LEU A C 1
ATOM 774 O O . LEU A 1 91 ? 0.712 -8.759 -0.100 1.00 90.88 91 LEU A O 1
ATOM 778 N N . GLU A 1 92 ? -0.512 -8.199 1.684 1.00 91.50 92 GLU A N 1
ATOM 779 C CA . GLU A 1 92 ? -1.822 -8.370 1.068 1.00 91.50 92 GLU A CA 1
ATOM 780 C C . GLU A 1 92 ? -2.006 -7.470 -0.159 1.00 91.50 92 GLU A C 1
ATOM 782 O O . GLU A 1 92 ? -2.692 -7.868 -1.103 1.00 91.50 92 GLU A O 1
ATOM 787 N N . ILE A 1 93 ? -1.363 -6.295 -0.188 1.00 93.56 93 ILE A N 1
ATOM 788 C CA . ILE A 1 93 ? -1.428 -5.371 -1.326 1.00 93.56 93 ILE A CA 1
ATOM 789 C C . ILE A 1 93 ? -0.797 -5.997 -2.574 1.00 93.56 93 ILE A C 1
ATOM 791 O O . ILE A 1 93 ? -1.355 -5.839 -3.662 1.00 93.56 93 ILE A O 1
ATOM 795 N N . PHE A 1 94 ? 0.286 -6.773 -2.443 1.00 92.69 94 PHE A N 1
ATOM 796 C CA . PHE A 1 94 ? 0.884 -7.471 -3.589 1.00 92.69 94 PHE A CA 1
ATOM 797 C C . PHE A 1 94 ? -0.114 -8.431 -4.237 1.00 92.69 94 PHE A C 1
ATOM 799 O O . PHE A 1 94 ? -0.273 -8.425 -5.454 1.00 92.69 94 PHE A O 1
ATOM 806 N N . ARG A 1 95 ? -0.910 -9.150 -3.433 1.00 92.06 95 ARG A N 1
ATOM 807 C CA . ARG A 1 95 ? -1.965 -10.032 -3.957 1.00 92.06 95 ARG A CA 1
ATOM 808 C C . ARG A 1 95 ? -3.034 -9.267 -4.740 1.00 92.06 95 ARG A C 1
ATOM 810 O O . ARG A 1 95 ? -3.620 -9.806 -5.678 1.00 92.06 95 ARG A O 1
ATOM 817 N N . VAL A 1 96 ? -3.337 -8.032 -4.344 1.00 93.69 96 VAL A N 1
ATOM 818 C CA . VAL A 1 96 ? -4.299 -7.170 -5.048 1.00 93.69 96 VAL A CA 1
ATOM 819 C C . VAL A 1 96 ? -3.725 -6.724 -6.396 1.00 93.69 96 VAL A C 1
ATOM 821 O O . VAL A 1 96 ? -4.436 -6.792 -7.401 1.00 93.69 96 VAL A O 1
ATOM 824 N N . ILE A 1 97 ? -2.438 -6.360 -6.430 1.00 93.81 97 ILE A N 1
ATOM 825 C CA . ILE A 1 97 ? -1.709 -5.982 -7.650 1.00 93.81 97 ILE A CA 1
ATOM 826 C C . ILE A 1 97 ? -1.618 -7.163 -8.624 1.00 93.81 97 ILE A C 1
ATOM 828 O O . ILE A 1 97 ? -1.977 -7.007 -9.790 1.00 93.81 97 ILE A O 1
ATOM 832 N N . ASP A 1 98 ? -1.242 -8.354 -8.153 1.00 94.38 98 ASP A N 1
ATOM 833 C CA . ASP A 1 98 ? -1.140 -9.568 -8.980 1.00 94.38 98 ASP A CA 1
ATOM 834 C C . ASP A 1 98 ? -2.482 -9.943 -9.626 1.00 94.38 98 ASP A C 1
ATOM 836 O O . ASP A 1 98 ? -2.547 -10.444 -10.747 1.00 94.38 98 ASP A O 1
ATOM 840 N N . GLN A 1 99 ? -3.588 -9.653 -8.936 1.00 95.00 99 GLN A N 1
ATOM 841 C CA . GLN A 1 99 ? -4.948 -9.841 -9.448 1.00 95.00 99 GLN A CA 1
ATOM 842 C C . GLN A 1 99 ? -5.432 -8.688 -10.339 1.00 95.00 99 GLN A C 1
ATOM 844 O O . GLN A 1 99 ? -6.598 -8.682 -10.737 1.00 95.00 99 GLN A O 1
ATOM 849 N N . SER A 1 100 ? -4.573 -7.709 -10.643 1.00 92.94 100 SER A N 1
ATOM 850 C CA . SER A 1 100 ? -4.904 -6.503 -11.413 1.00 92.94 100 SER A CA 1
ATOM 851 C C . SER A 1 100 ? -6.075 -5.704 -10.821 1.00 92.94 100 SER A C 1
ATOM 853 O O . SER A 1 100 ? -6.859 -5.086 -11.544 1.00 92.94 100 SER A O 1
ATOM 855 N N . LYS A 1 101 ? -6.236 -5.737 -9.494 1.00 94.19 101 LYS A N 1
ATOM 856 C CA . LYS A 1 101 ? -7.264 -4.982 -8.767 1.00 94.19 101 LYS A CA 1
ATOM 857 C C . LYS A 1 101 ? -6.693 -3.656 -8.272 1.00 94.19 101 LYS A C 1
ATOM 859 O O . LYS A 1 101 ? -5.495 -3.526 -8.050 1.00 94.19 101 LYS A O 1
ATOM 864 N N . ASN A 1 102 ? -7.568 -2.674 -8.058 1.00 93.62 102 ASN A N 1
ATOM 865 C CA . ASN A 1 102 ? -7.154 -1.398 -7.481 1.00 93.62 102 ASN A CA 1
ATOM 866 C C . ASN A 1 102 ? -6.765 -1.586 -5.990 1.00 93.62 102 ASN A C 1
ATOM 868 O O . ASN A 1 102 ? -7.641 -1.976 -5.209 1.00 93.62 102 ASN A O 1
ATOM 872 N N . PRO A 1 103 ? -5.515 -1.288 -5.575 1.00 93.81 103 PRO A N 1
ATOM 873 C CA . PRO A 1 103 ? -5.079 -1.362 -4.176 1.00 93.81 103 PRO A CA 1
ATOM 874 C C . PRO A 1 103 ? -5.860 -0.436 -3.229 1.00 93.81 103 PRO A C 1
ATOM 876 O O . PRO A 1 103 ? -6.010 -0.766 -2.054 1.00 93.81 103 PRO A O 1
ATOM 879 N N . ASP A 1 104 ? -6.467 0.650 -3.716 1.00 92.06 104 ASP A N 1
ATOM 880 C CA . ASP A 1 104 ? -7.307 1.529 -2.886 1.00 92.06 104 ASP A CA 1
ATOM 881 C C . ASP A 1 104 ? -8.533 0.801 -2.318 1.00 92.06 104 ASP A C 1
ATOM 883 O O . ASP A 1 104 ? -9.061 1.160 -1.262 1.00 92.06 104 ASP A O 1
ATOM 887 N N . LEU A 1 105 ? -9.002 -0.250 -3.003 1.00 91.75 105 LEU A N 1
ATOM 888 C CA . LEU A 1 105 ? -10.109 -1.068 -2.513 1.00 91.75 105 LEU A CA 1
ATOM 889 C C . LEU A 1 105 ? -9.721 -1.842 -1.254 1.00 91.75 105 LEU A C 1
ATOM 891 O O . LEU A 1 105 ? -10.558 -1.979 -0.367 1.00 91.75 105 LEU A O 1
ATOM 895 N N . TYR A 1 106 ? -8.465 -2.284 -1.149 1.00 93.56 106 TYR A N 1
ATOM 896 C CA . TYR A 1 106 ? -7.953 -2.927 0.060 1.00 93.56 106 TYR A CA 1
ATOM 897 C C . TYR A 1 106 ? -7.931 -1.951 1.237 1.00 93.56 106 TYR A C 1
ATOM 899 O O . TYR A 1 106 ? -8.400 -2.284 2.326 1.00 93.56 106 TYR A O 1
ATOM 907 N N . VAL A 1 107 ? -7.458 -0.721 1.012 1.00 93.44 107 VAL A N 1
ATOM 908 C CA . VAL A 1 107 ? -7.456 0.336 2.038 1.00 93.44 107 VAL A CA 1
ATOM 909 C C . VAL A 1 107 ? -8.881 0.619 2.512 1.00 93.44 107 VAL A C 1
ATOM 911 O O . VAL A 1 107 ? -9.150 0.659 3.714 1.00 93.44 107 VAL A O 1
ATOM 914 N N . LYS A 1 108 ? -9.820 0.750 1.568 1.00 94.19 108 LYS A N 1
ATOM 915 C CA . LYS A 1 108 ? -11.237 0.965 1.868 1.00 94.19 108 LYS A CA 1
ATOM 916 C C . LYS A 1 108 ? -11.836 -0.182 2.682 1.00 94.19 108 LYS A C 1
ATOM 918 O O . LYS A 1 108 ? -12.499 0.076 3.683 1.00 94.19 108 LYS A O 1
ATOM 923 N N . GLU A 1 109 ? -11.627 -1.425 2.258 1.00 93.88 109 GLU A N 1
ATOM 924 C CA . GLU A 1 109 ? -12.142 -2.612 2.947 1.00 93.88 109 GLU A CA 1
ATOM 925 C C . GLU A 1 109 ? -11.564 -2.725 4.362 1.00 93.88 109 GLU A C 1
ATOM 927 O O . GLU A 1 109 ? -12.301 -2.951 5.320 1.00 93.88 109 GLU A O 1
ATOM 932 N N . THR A 1 110 ? -10.263 -2.476 4.513 1.00 94.94 110 THR A N 1
ATOM 933 C CA . THR A 1 110 ? -9.577 -2.496 5.809 1.00 94.94 110 THR A CA 1
ATOM 934 C C . THR A 1 110 ? -10.173 -1.458 6.753 1.00 94.94 110 THR A C 1
ATOM 936 O O . THR A 1 110 ? -10.545 -1.791 7.877 1.00 94.94 110 THR A O 1
ATOM 939 N N . LEU A 1 111 ? -10.365 -0.222 6.284 1.00 96.19 111 LEU A N 1
ATOM 940 C CA . LEU A 1 111 ? -10.986 0.836 7.077 1.00 96.19 111 LEU A CA 1
ATOM 941 C C . LEU A 1 111 ? -12.420 0.472 7.491 1.00 96.19 111 LEU A C 1
ATOM 943 O O . LEU A 1 111 ? -12.802 0.665 8.645 1.00 96.19 111 LEU A O 1
ATOM 947 N N . GLN A 1 112 ? -13.209 -0.089 6.573 1.00 96.81 112 GLN A N 1
ATOM 948 C CA . GLN A 1 112 ? -14.569 -0.548 6.862 1.00 96.81 112 GLN A CA 1
ATOM 949 C C . GLN A 1 112 ? -14.586 -1.671 7.906 1.00 96.81 112 GLN A C 1
ATOM 951 O O . GLN A 1 112 ? -15.395 -1.631 8.835 1.00 96.81 112 GLN A O 1
ATOM 956 N N . ASN A 1 113 ? -13.665 -2.629 7.808 1.00 96.44 113 ASN A N 1
ATOM 957 C CA . ASN A 1 113 ? -13.517 -3.707 8.782 1.00 96.44 113 ASN A CA 1
ATOM 958 C C . ASN A 1 113 ? -13.102 -3.171 10.160 1.00 96.44 113 ASN A C 1
ATOM 960 O O . ASN A 1 113 ? -13.661 -3.598 11.172 1.00 96.44 113 ASN A O 1
ATOM 964 N N . CYS A 1 114 ? -12.187 -2.198 10.215 1.00 97.62 114 CYS A N 1
ATOM 965 C CA . CYS A 1 114 ? -11.803 -1.525 11.456 1.00 97.62 114 CYS A CA 1
ATOM 966 C C . CYS A 1 114 ? -12.992 -0.806 12.107 1.00 97.62 114 CYS A C 1
ATOM 968 O O . CYS A 1 114 ? -13.198 -0.938 13.315 1.00 97.62 114 CYS A O 1
ATOM 970 N N . LEU A 1 115 ? -13.801 -0.089 11.322 1.00 97.56 115 LEU A N 1
ATOM 971 C CA . LEU A 1 115 ? -15.006 0.580 11.817 1.00 97.56 115 LEU A CA 1
ATOM 972 C C . LEU A 1 115 ? -16.017 -0.428 12.376 1.00 97.56 115 LEU A C 1
ATOM 974 O O . LEU A 1 115 ? -16.445 -0.290 13.521 1.00 97.56 115 LEU A O 1
ATOM 978 N N . ALA A 1 116 ? -16.327 -1.486 11.624 1.00 97.88 116 ALA A N 1
ATOM 979 C CA . ALA A 1 116 ? -17.247 -2.530 12.070 1.00 97.88 116 ALA A CA 1
ATOM 980 C C . ALA A 1 116 ? -16.747 -3.241 13.344 1.00 97.88 116 ALA A C 1
ATOM 982 O O . ALA A 1 116 ? -17.524 -3.527 14.259 1.00 97.88 116 ALA A O 1
ATOM 983 N N . ALA A 1 117 ? -15.440 -3.507 13.441 1.00 97.75 117 ALA A N 1
ATOM 984 C CA . ALA A 1 117 ? -14.827 -4.092 14.631 1.00 97.75 117 ALA A CA 1
ATOM 985 C C . ALA A 1 117 ? -14.905 -3.154 15.847 1.00 97.75 117 ALA A C 1
ATOM 987 O O . ALA A 1 117 ? -15.168 -3.618 16.962 1.00 97.75 117 ALA A O 1
ATOM 988 N N . ASN A 1 118 ? -14.721 -1.848 15.642 1.00 97.94 118 ASN A N 1
ATOM 989 C CA . ASN A 1 118 ? -14.856 -0.837 16.686 1.00 97.94 118 ASN A CA 1
ATOM 990 C C . ASN A 1 118 ? -16.301 -0.777 17.207 1.00 97.94 118 ASN A C 1
ATOM 992 O O . ASN A 1 118 ? -16.526 -0.944 18.407 1.00 97.94 118 ASN A O 1
ATOM 996 N N . GLU A 1 119 ? -17.290 -0.666 16.316 1.00 98.06 119 GLU A N 1
ATOM 997 C CA . GLU A 1 119 ? -18.712 -0.653 16.685 1.00 98.06 119 GLU A CA 1
ATOM 998 C C . GLU A 1 119 ? -19.125 -1.926 17.430 1.00 98.06 119 GLU A C 1
ATOM 1000 O O . GLU A 1 119 ? -19.756 -1.864 18.490 1.00 98.06 119 GLU A O 1
ATOM 1005 N N . LYS A 1 120 ? -18.698 -3.094 16.936 1.00 97.88 120 LYS A N 1
ATOM 1006 C CA . LYS A 1 120 ? -18.933 -4.380 17.601 1.00 97.88 120 LYS A CA 1
ATOM 1007 C C . LYS A 1 120 ? -18.319 -4.414 19.001 1.00 97.88 120 LYS A C 1
ATOM 1009 O O . LYS A 1 120 ? -18.940 -4.919 19.936 1.00 97.88 120 LYS A O 1
ATOM 1014 N N . THR A 1 121 ? -17.105 -3.893 19.162 1.00 98.19 121 THR A N 1
ATOM 1015 C CA . THR A 1 121 ? -16.416 -3.842 20.459 1.00 98.19 121 THR A CA 1
ATOM 1016 C C . THR A 1 121 ? -17.117 -2.887 21.419 1.00 98.19 121 THR A C 1
ATOM 1018 O O . THR A 1 121 ? -17.357 -3.251 22.570 1.00 98.19 121 THR A O 1
ATOM 1021 N N . LYS A 1 122 ? -17.548 -1.716 20.941 1.00 97.75 122 LYS A N 1
ATOM 1022 C CA . LYS A 1 122 ? -18.362 -0.771 21.710 1.00 97.75 122 LYS A CA 1
ATOM 1023 C C . LYS A 1 122 ? -19.662 -1.418 22.201 1.00 97.75 122 LYS A C 1
ATOM 1025 O O . LYS A 1 122 ? -19.954 -1.335 23.390 1.00 97.75 122 LYS A O 1
ATOM 1030 N N . GLY A 1 123 ? -20.381 -2.132 21.331 1.00 98.25 123 GLY A N 1
ATOM 1031 C CA . GLY A 1 123 ? -21.602 -2.854 21.703 1.00 98.25 123 GLY A CA 1
ATOM 1032 C C . GLY A 1 123 ? -21.368 -3.947 22.753 1.00 98.25 123 GLY A C 1
ATOM 1033 O O . GLY A 1 123 ? -22.167 -4.103 23.677 1.00 98.25 123 GLY A O 1
ATOM 1034 N N . LYS A 1 124 ? -20.238 -4.668 22.680 1.00 98.19 124 LYS A N 1
ATOM 1035 C CA . LYS A 1 124 ? -19.832 -5.621 23.730 1.00 98.19 124 LYS A CA 1
ATOM 1036 C C . LYS A 1 124 ? -19.566 -4.923 25.064 1.00 98.19 124 LYS A C 1
ATOM 1038 O O . LYS A 1 124 ? -20.053 -5.387 26.090 1.00 98.19 124 LYS A O 1
ATOM 1043 N N . ILE A 1 125 ? -18.824 -3.813 25.055 1.00 97.81 125 ILE A N 1
ATOM 1044 C CA . ILE A 1 125 ? -18.529 -3.031 26.266 1.00 97.81 125 ILE A CA 1
ATOM 1045 C C . ILE A 1 125 ? -19.826 -2.534 26.905 1.00 97.81 125 ILE A C 1
ATOM 1047 O O . ILE A 1 125 ? -19.997 -2.648 28.115 1.00 97.81 125 ILE A O 1
ATOM 1051 N N . GLU A 1 126 ? -20.747 -2.005 26.104 1.00 98.12 126 GLU A N 1
ATOM 1052 C CA . GLU A 1 126 ? -22.049 -1.537 26.578 1.00 98.12 126 GLU A CA 1
ATOM 1053 C C . GLU A 1 126 ? -22.883 -2.680 27.166 1.00 98.12 126 GLU A C 1
ATOM 1055 O O . GLU A 1 126 ? -23.414 -2.550 28.264 1.00 98.12 126 GLU A O 1
ATOM 1060 N N . SER A 1 127 ? -22.904 -3.841 26.506 1.00 98.12 127 SER A N 1
ATOM 1061 C CA . SER A 1 127 ? -23.601 -5.031 27.010 1.00 98.12 127 SER A CA 1
ATOM 1062 C C . SER A 1 127 ? -23.049 -5.493 28.362 1.00 98.12 127 SER A C 1
ATOM 1064 O O . SER A 1 127 ? -23.819 -5.781 29.273 1.00 98.12 127 SER A O 1
ATOM 1066 N N . ILE A 1 128 ? -21.720 -5.517 28.523 1.00 97.94 128 ILE A N 1
ATOM 1067 C CA . ILE A 1 128 ? -21.070 -5.880 29.792 1.00 97.94 128 ILE A CA 1
ATOM 1068 C C . ILE A 1 128 ? -21.375 -4.841 30.878 1.00 97.94 128 ILE A C 1
ATOM 1070 O O . ILE A 1 128 ? -21.660 -5.216 32.013 1.00 97.94 128 ILE A O 1
ATOM 1074 N N . LYS A 1 129 ? -21.351 -3.543 30.547 1.00 97.25 129 LYS A N 1
ATOM 1075 C CA . LYS A 1 129 ? -21.710 -2.470 31.488 1.00 97.25 129 LYS A CA 1
ATOM 1076 C C . LYS A 1 129 ? -23.159 -2.587 31.957 1.00 97.25 129 LYS A C 1
ATOM 1078 O O . LYS A 1 129 ? -23.405 -2.503 33.157 1.00 97.25 129 LYS A O 1
ATOM 1083 N N . ASN A 1 130 ? -24.088 -2.828 31.036 1.00 97.50 130 ASN A N 1
ATOM 1084 C CA . ASN A 1 130 ? -25.504 -2.994 31.355 1.00 97.50 130 ASN A CA 1
ATOM 1085 C C . ASN A 1 130 ? -25.728 -4.242 32.214 1.00 97.50 130 ASN A C 1
ATOM 1087 O O . ASN A 1 130 ? -26.394 -4.162 33.241 1.00 97.50 130 ASN A O 1
ATOM 1091 N N . PHE A 1 131 ? -25.100 -5.367 31.857 1.00 97.50 131 PHE A N 1
ATOM 1092 C CA . PHE A 1 131 ? -25.154 -6.590 32.658 1.00 97.50 131 PHE A CA 1
ATOM 1093 C C . PHE A 1 131 ? -24.614 -6.376 34.076 1.00 97.50 131 PHE A C 1
ATOM 1095 O O . PHE A 1 131 ? -25.257 -6.777 35.042 1.00 97.50 131 PHE A O 1
ATOM 1102 N N . LYS A 1 132 ? -23.465 -5.701 34.212 1.00 94.81 132 LYS A N 1
ATOM 1103 C CA . LYS A 1 132 ? -22.895 -5.352 35.517 1.00 94.81 132 LYS A CA 1
ATOM 1104 C C . LYS A 1 132 ? -23.873 -4.511 36.343 1.00 94.81 132 LYS A C 1
ATOM 1106 O O . LYS A 1 132 ? -24.074 -4.824 37.509 1.00 94.81 132 LYS A O 1
ATOM 1111 N N . SER A 1 133 ? -24.476 -3.480 35.751 1.00 94.88 133 SER A N 1
ATOM 1112 C CA . SER A 1 133 ? -25.432 -2.608 36.445 1.00 94.88 133 SER A CA 1
ATOM 1113 C C . SER A 1 133 ? -26.663 -3.374 36.933 1.00 94.88 133 SER A C 1
ATOM 1115 O O . SER A 1 133 ? -27.097 -3.176 38.065 1.00 94.88 133 SER A O 1
ATOM 1117 N N . GLU A 1 134 ? -27.216 -4.257 36.101 1.00 96.06 134 GLU A N 1
ATOM 1118 C CA . GLU A 1 134 ? -28.383 -5.069 36.463 1.00 96.06 134 GLU A CA 1
ATOM 1119 C C . GLU A 1 134 ? -28.043 -6.060 37.585 1.00 96.06 134 GLU A C 1
ATOM 1121 O O . GLU A 1 134 ? -28.776 -6.196 38.566 1.00 96.06 134 GLU A O 1
ATOM 1126 N N . LEU A 1 135 ? -26.879 -6.707 37.483 1.00 93.94 135 LEU A N 1
ATOM 1127 C CA . LEU A 1 135 ? -26.378 -7.620 38.503 1.00 93.94 135 LEU A CA 1
ATOM 1128 C C . LEU A 1 135 ? -26.154 -6.899 39.840 1.00 93.94 135 LEU A C 1
ATOM 1130 O O . LEU A 1 135 ? -26.577 -7.393 40.883 1.00 93.94 135 LEU A O 1
ATOM 1134 N N . GLU A 1 136 ? -25.528 -5.721 39.814 1.00 91.38 136 GLU A N 1
ATOM 1135 C CA . GLU A 1 136 ? -25.344 -4.870 40.992 1.00 91.38 136 GLU A CA 1
ATOM 1136 C C . GLU A 1 136 ? -26.684 -4.464 41.616 1.00 91.38 136 GLU A C 1
ATOM 1138 O O . GLU A 1 136 ? -26.808 -4.494 42.841 1.00 91.38 136 GLU A O 1
ATOM 1143 N N . SER A 1 137 ? -27.700 -4.160 40.800 1.00 92.06 137 SER A N 1
ATOM 1144 C CA . SER A 1 137 ? -29.050 -3.855 41.286 1.00 92.06 137 SER A CA 1
ATOM 1145 C C . SER A 1 137 ? -29.647 -5.043 42.046 1.00 92.06 137 SER A C 1
ATOM 1147 O O . SER A 1 137 ? -29.989 -4.910 43.222 1.00 92.06 137 SER A O 1
ATOM 1149 N N . HIS A 1 138 ? -29.684 -6.230 41.430 1.00 93.31 138 HIS A N 1
ATOM 1150 C CA . HIS A 1 138 ? -30.263 -7.435 42.036 1.00 93.31 138 HIS A CA 1
ATOM 1151 C C . HIS A 1 138 ? -29.533 -7.899 43.303 1.00 93.31 138 HIS A C 1
ATOM 1153 O O . HIS A 1 138 ? -30.175 -8.316 44.274 1.00 93.31 138 HIS A 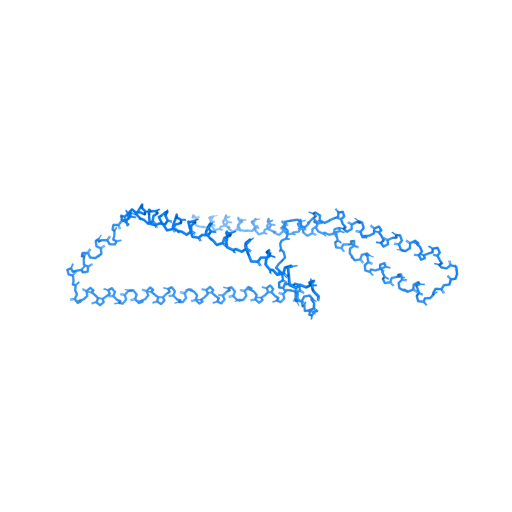O 1
ATOM 1159 N N . ILE A 1 139 ? -28.199 -7.822 43.310 1.00 91.81 139 ILE A N 1
ATOM 1160 C CA . ILE A 1 139 ? -27.392 -8.146 44.491 1.00 91.81 139 ILE A CA 1
ATOM 1161 C C . ILE A 1 139 ? -27.676 -7.137 45.607 1.00 91.81 139 ILE A C 1
ATOM 1163 O O . ILE A 1 139 ? -27.886 -7.548 46.746 1.00 91.81 139 ILE A O 1
ATOM 1167 N N . SER A 1 140 ? -27.760 -5.839 45.295 1.00 90.00 140 SER A N 1
ATOM 1168 C CA . SER A 1 140 ? -28.050 -4.808 46.299 1.00 90.00 140 SER A CA 1
ATOM 1169 C C . SER A 1 140 ? -29.443 -4.942 46.923 1.00 90.00 140 SER A C 1
ATOM 1171 O O . SER A 1 140 ? -29.641 -4.574 48.079 1.00 90.00 140 SER A O 1
ATOM 1173 N N . GLU A 1 141 ? -30.413 -5.488 46.187 1.00 91.31 141 GLU A N 1
ATOM 1174 C CA . GLU A 1 141 ? -31.759 -5.756 46.698 1.00 91.31 141 GLU A CA 1
ATOM 1175 C C . GLU A 1 141 ? -31.818 -7.009 47.578 1.00 91.31 141 GLU A C 1
ATOM 1177 O O . GLU A 1 141 ? -32.496 -6.996 48.608 1.00 91.31 141 GLU A O 1
ATOM 1182 N N . SER A 1 142 ? -31.104 -8.071 47.190 1.00 92.31 142 SER A N 1
ATOM 1183 C CA . SER A 1 142 ? -31.177 -9.386 47.844 1.00 92.31 142 SER A CA 1
ATOM 1184 C C . SER A 1 142 ? -30.211 -9.536 49.029 1.00 92.31 142 SER A C 1
ATOM 1186 O O . SER A 1 142 ? -30.532 -10.245 49.979 1.00 92.31 142 SER A O 1
ATOM 1188 N N . PHE A 1 143 ? -29.052 -8.865 48.990 1.00 91.31 143 PHE A N 1
ATOM 1189 C CA . PHE A 1 143 ? -27.923 -9.042 49.918 1.00 91.31 143 PHE A CA 1
ATOM 1190 C C . PHE A 1 143 ? -27.268 -7.693 50.268 1.00 91.31 143 PHE A C 1
ATOM 1192 O O . PHE A 1 143 ? -26.175 -7.359 49.805 1.00 91.31 143 PHE A O 1
ATOM 1199 N N . LYS A 1 144 ? -27.973 -6.858 51.042 1.00 88.81 144 LYS A N 1
ATOM 1200 C CA . LYS A 1 144 ? -27.560 -5.467 51.320 1.00 88.81 144 LYS A CA 1
ATOM 1201 C C . LYS A 1 144 ? -26.234 -5.357 52.075 1.00 88.81 144 LYS A C 1
ATOM 1203 O O . LYS A 1 144 ? -25.377 -4.581 51.659 1.00 88.81 144 LYS A O 1
ATOM 1208 N N . GLU A 1 145 ? -26.063 -6.112 53.159 1.00 87.38 145 GLU A N 1
ATOM 1209 C CA . GLU A 1 145 ? -24.868 -6.023 54.013 1.00 87.38 145 GLU A CA 1
ATOM 1210 C C . GLU A 1 145 ? -23.613 -6.515 53.278 1.00 87.38 145 GLU A C 1
ATOM 1212 O O . GLU A 1 145 ? -22.563 -5.873 53.325 1.00 87.38 145 GLU A O 1
ATOM 1217 N N . GLU A 1 146 ? -23.722 -7.618 52.539 1.00 88.06 146 GLU A N 1
ATOM 1218 C CA . GLU A 1 146 ? -22.627 -8.191 51.760 1.00 88.06 146 GLU A CA 1
ATOM 1219 C C . GLU A 1 146 ? -22.245 -7.293 50.577 1.00 88.06 146 GLU A C 1
ATOM 1221 O O . GLU A 1 146 ? -21.061 -7.125 50.273 1.00 88.06 146 GLU A O 1
ATOM 1226 N N . TYR A 1 147 ? -23.228 -6.664 49.926 1.00 86.88 147 TYR A N 1
ATOM 1227 C CA . TYR A 1 147 ? -22.979 -5.742 48.819 1.00 86.88 147 TYR A CA 1
ATOM 1228 C C . TYR A 1 147 ? -22.289 -4.445 49.266 1.00 86.88 147 TYR A C 1
ATOM 1230 O O . TYR A 1 147 ? -21.444 -3.912 48.542 1.00 86.88 147 TYR A O 1
ATOM 1238 N N . GLU A 1 148 ? -22.605 -3.937 50.459 1.00 86.31 148 GLU A N 1
ATOM 1239 C CA . GLU A 1 148 ? -21.903 -2.795 51.055 1.00 86.31 148 GLU A CA 1
ATOM 1240 C C . GLU A 1 148 ? -20.437 -3.129 51.370 1.00 86.31 148 GLU A C 1
ATOM 1242 O O . GLU A 1 148 ? -19.550 -2.336 51.040 1.00 86.31 148 GLU A O 1
ATOM 1247 N N . GLN A 1 149 ? -20.161 -4.323 51.910 1.00 86.69 149 GLN A N 1
ATOM 1248 C CA . GLN A 1 149 ? -18.790 -4.806 52.130 1.00 86.69 149 GLN A CA 1
ATOM 1249 C C . GLN A 1 149 ? -18.021 -4.976 50.813 1.00 86.69 149 GLN A C 1
ATOM 1251 O O . GLN A 1 149 ? -16.883 -4.516 50.699 1.00 86.69 149 GLN A O 1
ATOM 1256 N N . TYR A 1 150 ? -18.655 -5.569 49.796 1.00 86.56 150 TYR A N 1
ATOM 1257 C CA . TYR A 1 150 ? -18.078 -5.697 48.458 1.00 86.56 150 TYR A CA 1
ATOM 1258 C C . TYR A 1 150 ? -17.727 -4.325 47.872 1.00 86.56 150 TYR A C 1
ATOM 1260 O O . TYR A 1 150 ? -16.581 -4.110 47.482 1.00 86.56 150 TYR A O 1
ATOM 1268 N N . LYS A 1 151 ? -18.661 -3.359 47.879 1.00 86.38 151 LYS A N 1
ATOM 1269 C CA . LYS A 1 151 ? -18.396 -1.998 47.382 1.00 86.38 151 LYS A CA 1
ATOM 1270 C C . LYS A 1 151 ? -17.241 -1.318 48.110 1.00 86.38 151 LYS A C 1
ATOM 1272 O O . LYS A 1 151 ? -16.458 -0.621 47.467 1.00 86.38 151 LYS A O 1
ATOM 1277 N N . LEU A 1 152 ? -17.099 -1.548 49.415 1.00 87.69 152 LEU A N 1
ATOM 1278 C CA . LEU A 1 152 ? -15.974 -1.030 50.184 1.00 87.69 152 LEU A CA 1
ATOM 1279 C C . LEU A 1 152 ? -14.639 -1.627 49.703 1.00 87.69 152 LEU A C 1
ATOM 1281 O O . LEU A 1 152 ? -13.691 -0.869 49.510 1.00 87.69 152 LEU A O 1
ATOM 1285 N N . MET A 1 153 ? -14.583 -2.933 49.416 1.00 85.81 153 MET A N 1
ATOM 1286 C CA . MET A 1 153 ? -13.396 -3.608 48.864 1.00 85.81 153 MET A CA 1
ATOM 1287 C C . MET A 1 153 ? -12.992 -3.093 47.474 1.00 85.81 153 MET A C 1
ATOM 1289 O O . MET A 1 153 ? -11.834 -2.744 47.281 1.00 85.81 153 MET A O 1
ATOM 1293 N N . ILE A 1 154 ? -13.922 -2.994 46.517 1.00 84.31 154 ILE A N 1
ATOM 1294 C CA . ILE A 1 154 ? -13.615 -2.517 45.146 1.00 84.31 154 ILE A CA 1
ATOM 1295 C C . ILE A 1 154 ? -13.393 -0.999 45.046 1.00 84.31 154 ILE A C 1
ATOM 1297 O O . ILE A 1 154 ? -12.842 -0.528 44.053 1.00 84.31 154 ILE A O 1
ATOM 1301 N N . SER A 1 155 ? -13.831 -0.219 46.040 1.00 72.62 155 SER A N 1
ATOM 1302 C CA . SER A 1 155 ? -13.546 1.224 46.118 1.00 72.62 155 SER A CA 1
ATOM 1303 C C . SER A 1 155 ? -12.149 1.543 46.661 1.00 72.62 155 SER A C 1
ATOM 1305 O O . SER A 1 155 ? -11.663 2.662 46.480 1.00 72.62 155 SER A O 1
ATOM 1307 N N . GLN A 1 156 ? -11.488 0.572 47.295 1.00 62.28 156 GLN A N 1
ATOM 1308 C CA . GLN A 1 156 ? -10.068 0.668 47.608 1.00 62.28 156 GLN A CA 1
ATOM 1309 C C . GLN A 1 156 ? -9.262 0.306 46.352 1.00 62.28 156 GLN A C 1
ATOM 1311 O O . GLN A 1 156 ? -9.648 -0.613 45.627 1.00 62.28 156 GLN A O 1
ATOM 1316 N N . PRO A 1 157 ? -8.162 1.024 46.046 1.00 54.03 157 PRO A N 1
ATOM 1317 C CA . PRO A 1 157 ? -7.290 0.631 44.947 1.00 54.03 157 PRO A CA 1
ATOM 1318 C C . PRO A 1 157 ? -6.839 -0.817 45.177 1.00 54.03 157 PRO A C 1
ATOM 1320 O O . PRO A 1 157 ? -6.629 -1.191 46.335 1.00 54.03 157 PRO A O 1
ATOM 1323 N N . PRO A 1 158 ? -6.705 -1.632 44.115 1.00 51.62 158 PRO A N 1
ATOM 1324 C CA . PRO A 1 158 ? -6.291 -3.017 44.269 1.00 51.62 158 PRO A CA 1
ATOM 1325 C C . PRO A 1 158 ? -4.980 -3.037 45.05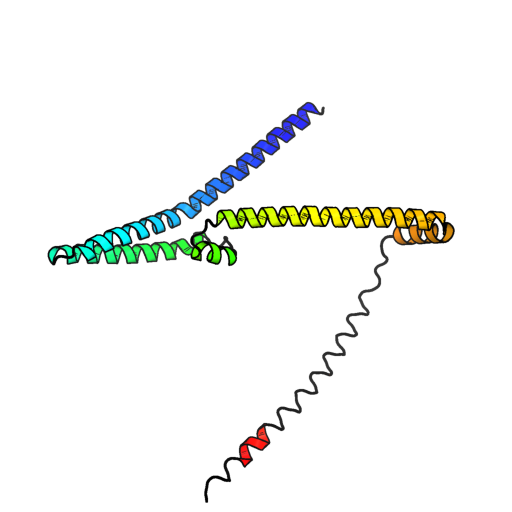5 1.00 51.62 158 PRO A C 1
ATOM 1327 O O . PRO A 1 158 ? -3.985 -2.450 44.620 1.00 51.62 158 PRO A O 1
ATOM 1330 N N . GLN A 1 159 ? -4.995 -3.659 46.238 1.00 50.53 159 GLN A N 1
ATOM 1331 C CA . GLN A 1 159 ? -3.748 -4.036 46.883 1.00 50.53 159 GLN A CA 1
ATOM 1332 C C . GLN A 1 159 ? -3.053 -4.968 45.901 1.00 50.53 159 GLN A C 1
ATOM 1334 O O . GLN A 1 159 ? -3.649 -5.941 45.443 1.00 50.53 159 GLN A O 1
ATOM 1339 N N . GLN A 1 160 ? -1.848 -4.584 45.492 1.00 44.09 160 GLN A N 1
ATOM 1340 C CA . GLN A 1 160 ? -0.992 -5.407 44.658 1.00 44.09 160 GLN A CA 1
ATOM 1341 C C . GLN A 1 160 ? -0.831 -6.748 45.378 1.00 44.09 160 GLN A C 1
ATOM 1343 O O . GLN A 1 160 ? -0.139 -6.819 46.389 1.00 44.09 160 GLN A O 1
ATOM 1348 N N . GLU A 1 161 ? -1.518 -7.790 44.912 1.00 41.59 161 GLU A N 1
ATOM 1349 C CA . GLU A 1 161 ? -1.120 -9.149 45.246 1.00 41.59 161 GLU A CA 1
ATOM 1350 C C . GLU A 1 161 ? 0.279 -9.326 44.658 1.00 41.59 161 GLU A C 1
ATOM 1352 O O . GLU A 1 161 ? 0.482 -9.141 43.456 1.00 41.59 161 GLU A O 1
ATOM 1357 N N . ASP A 1 162 ? 1.249 -9.579 45.536 1.00 43.22 162 ASP A N 1
ATOM 1358 C CA . ASP A 1 162 ? 2.653 -9.770 45.205 1.00 43.22 162 ASP A CA 1
ATOM 1359 C C . ASP A 1 162 ? 2.804 -10.780 44.061 1.00 43.22 162 ASP A C 1
ATOM 1361 O O . ASP A 1 162 ? 2.748 -11.997 44.243 1.00 43.22 162 ASP A O 1
ATOM 1365 N N . THR A 1 163 ? 3.110 -10.273 42.868 1.00 44.00 163 THR A N 1
ATOM 1366 C CA . THR A 1 163 ? 3.518 -11.052 41.692 1.00 44.00 163 THR A CA 1
ATOM 1367 C C . THR A 1 163 ? 4.849 -11.798 41.906 1.00 44.00 163 THR A C 1
ATOM 1369 O O . THR A 1 163 ? 5.406 -12.352 40.964 1.00 44.00 163 THR A O 1
ATOM 1372 N N . GLN A 1 164 ? 5.394 -11.826 43.127 1.00 45.00 164 GLN A N 1
ATOM 1373 C CA . GLN A 1 164 ? 6.686 -12.439 43.436 1.00 45.00 164 GLN A CA 1
ATOM 1374 C C . GLN A 1 164 ? 6.634 -13.963 43.605 1.00 45.00 164 GLN A C 1
ATOM 1376 O O . GLN A 1 164 ? 7.684 -14.591 43.519 1.00 45.00 164 GLN A O 1
ATOM 1381 N N . GLN A 1 165 ? 5.462 -14.588 43.771 1.00 45.66 165 GLN A N 1
ATOM 1382 C CA . GLN A 1 165 ? 5.395 -16.052 43.931 1.00 45.66 165 GLN A CA 1
ATOM 1383 C C . GLN A 1 165 ? 5.236 -16.847 42.627 1.00 45.66 165 GLN A C 1
ATOM 1385 O O . GLN A 1 165 ? 5.516 -18.038 42.631 1.00 45.66 165 GLN A O 1
ATOM 1390 N N . LYS A 1 166 ? 4.890 -16.224 41.490 1.00 43.97 166 LYS A N 1
ATOM 1391 C CA . LYS A 1 166 ? 4.785 -16.951 40.205 1.00 43.97 166 LYS A CA 1
ATOM 1392 C C . LYS A 1 166 ? 6.100 -17.109 39.439 1.00 43.97 166 LYS A C 1
ATOM 1394 O O . LYS A 1 166 ? 6.181 -17.968 38.571 1.00 43.97 166 LYS A O 1
ATOM 1399 N N . ASN A 1 167 ? 7.128 -16.330 39.780 1.00 44.09 167 ASN A N 1
ATOM 1400 C CA . ASN A 1 167 ? 8.436 -16.427 39.124 1.00 44.09 167 ASN A CA 1
ATOM 1401 C C . ASN A 1 167 ? 9.373 -17.451 39.786 1.00 44.09 167 ASN A C 1
ATOM 1403 O O . ASN A 1 167 ? 10.418 -17.734 39.223 1.00 44.09 167 ASN A O 1
ATOM 1407 N N . GLN A 1 168 ? 9.029 -18.015 40.952 1.00 43.88 168 GLN A N 1
ATOM 1408 C CA . GLN A 1 168 ? 9.852 -19.058 41.588 1.00 43.88 168 GLN A CA 1
ATOM 1409 C C . GLN A 1 168 ? 9.467 -20.484 41.177 1.00 43.88 168 GLN A C 1
ATOM 1411 O O . GLN A 1 168 ? 10.278 -21.387 41.345 1.00 43.88 168 GLN A O 1
ATOM 1416 N N . GLU A 1 169 ? 8.278 -20.694 40.605 1.00 46.00 169 GLU A N 1
ATOM 1417 C CA . GLU A 1 169 ? 7.873 -22.014 40.095 1.00 46.00 169 GLU A CA 1
ATOM 1418 C C . GLU A 1 169 ? 8.325 -22.254 38.642 1.00 46.00 169 GLU A C 1
ATOM 1420 O O . GLU A 1 169 ? 8.461 -23.402 38.242 1.00 46.00 169 GLU A O 1
ATOM 1425 N N . GLN A 1 170 ? 8.642 -21.207 37.865 1.00 44.50 170 GLN A N 1
ATOM 1426 C CA . GLN A 1 170 ? 9.129 -21.366 36.482 1.00 44.50 170 GLN A CA 1
ATOM 1427 C C . GLN A 1 170 ? 10.638 -21.625 36.362 1.00 44.50 170 GLN A C 1
ATOM 1429 O O . GLN A 1 170 ? 11.059 -22.210 35.368 1.00 44.50 170 GLN A O 1
ATOM 1434 N N . ASP A 1 171 ? 11.438 -21.269 37.372 1.00 44.19 171 ASP A N 1
ATOM 1435 C CA . ASP A 1 171 ? 12.880 -21.564 37.376 1.00 44.19 171 ASP A CA 1
ATOM 1436 C C . ASP A 1 171 ? 13.193 -22.996 37.859 1.00 44.19 171 ASP A C 1
ATOM 1438 O O . ASP A 1 171 ? 14.304 -23.470 37.663 1.00 44.19 171 ASP A O 1
ATOM 1442 N N . GLN A 1 172 ? 12.236 -23.718 38.465 1.00 44.03 172 GLN A N 1
ATOM 1443 C CA . GLN A 1 172 ? 12.446 -25.113 38.896 1.00 44.03 172 GLN A CA 1
ATOM 1444 C C . GLN A 1 172 ? 12.027 -26.164 37.857 1.00 44.03 172 GLN A C 1
ATOM 1446 O O . GLN A 1 172 ? 12.489 -27.299 37.947 1.00 44.03 172 GLN A O 1
ATOM 1451 N N . GLU A 1 173 ? 11.203 -25.811 36.865 1.00 48.09 173 GLU A N 1
ATOM 1452 C CA . GLU A 1 173 ? 10.857 -26.726 35.763 1.00 48.09 173 GLU A CA 1
ATOM 1453 C C . GLU A 1 173 ? 11.882 -26.696 34.614 1.00 48.09 173 GLU A C 1
ATOM 1455 O O . GLU A 1 173 ? 12.004 -27.683 33.900 1.00 48.09 173 GLU A O 1
ATOM 1460 N N . GLN A 1 174 ? 12.686 -25.633 34.458 1.00 44.38 174 GLN A N 1
ATOM 1461 C CA . GLN A 1 174 ? 13.704 -25.576 33.390 1.00 44.38 174 GLN A CA 1
ATOM 1462 C C . GLN A 1 174 ? 15.000 -26.344 33.701 1.00 44.38 174 GLN A C 1
ATOM 1464 O O . GLN A 1 174 ? 15.718 -26.699 32.769 1.00 44.38 174 GLN A O 1
ATOM 1469 N N . ASP A 1 175 ? 15.277 -26.657 34.971 1.00 46.34 175 ASP A N 1
ATOM 1470 C CA . ASP A 1 175 ? 16.459 -27.443 35.359 1.00 46.34 175 ASP A CA 1
ATOM 1471 C C . ASP A 1 175 ? 16.230 -28.968 35.278 1.00 46.34 175 ASP A C 1
ATOM 1473 O O . ASP A 1 175 ? 17.199 -29.721 35.263 1.00 46.34 175 ASP A O 1
ATOM 1477 N N . GLN A 1 176 ? 14.981 -29.455 35.196 1.00 43.62 176 GLN A N 1
ATOM 1478 C CA . GLN A 1 176 ? 14.708 -30.902 35.083 1.00 43.62 176 GLN A CA 1
ATOM 1479 C C . GLN A 1 176 ? 14.645 -31.415 33.639 1.00 43.62 176 GLN A C 1
ATOM 1481 O O . GLN A 1 176 ? 14.882 -32.603 33.418 1.00 43.62 176 GLN A O 1
ATOM 1486 N N . ASP A 1 177 ? 14.396 -30.538 32.663 1.00 45.38 177 ASP A N 1
ATOM 1487 C CA . ASP A 1 177 ? 14.378 -30.920 31.246 1.00 45.38 177 ASP A CA 1
ATOM 1488 C C . ASP A 1 177 ? 15.783 -30.907 30.607 1.00 45.38 177 ASP A C 1
ATOM 1490 O O . ASP A 1 177 ? 15.999 -31.577 29.604 1.00 45.38 177 ASP A O 1
ATOM 1494 N N . GLN A 1 178 ? 16.780 -30.227 31.196 1.00 45.44 178 GLN A N 1
ATOM 1495 C CA . GLN A 1 178 ? 18.159 -30.229 30.668 1.00 45.44 178 GLN A CA 1
ATOM 1496 C C . GLN A 1 178 ? 19.020 -31.423 31.116 1.00 45.44 178 GLN A C 1
ATOM 1498 O O . GLN A 1 178 ? 20.067 -31.660 30.514 1.00 45.44 178 GLN A O 1
ATOM 1503 N N . GLU A 1 179 ? 18.601 -32.198 32.122 1.00 46.47 179 GLU A N 1
ATOM 1504 C CA . GLU A 1 179 ? 19.309 -33.429 32.517 1.00 46.47 179 GLU A CA 1
ATOM 1505 C C . GLU A 1 179 ? 18.837 -34.682 31.756 1.00 46.47 179 GLU A C 1
ATOM 1507 O O . GLU A 1 179 ? 19.494 -35.712 31.855 1.00 46.47 179 GLU A O 1
ATOM 1512 N N . GLN A 1 180 ? 17.755 -34.622 30.964 1.00 45.25 180 GLN A N 1
ATOM 1513 C CA . GLN A 1 180 ? 17.280 -35.784 30.187 1.00 45.25 180 GLN A CA 1
ATOM 1514 C C . GLN A 1 180 ? 17.771 -35.818 28.731 1.00 45.25 180 GLN A C 1
ATOM 1516 O O . GLN A 1 180 ? 17.780 -36.891 28.132 1.00 45.25 180 GLN A O 1
ATOM 1521 N N . ASP A 1 181 ? 18.249 -34.694 28.189 1.00 46.53 181 ASP A N 1
ATOM 1522 C CA . ASP A 1 181 ? 18.764 -34.626 26.812 1.00 46.53 181 ASP A CA 1
ATOM 1523 C C . ASP A 1 181 ? 20.262 -34.978 26.692 1.00 46.53 181 ASP A C 1
ATOM 1525 O O . ASP A 1 181 ? 20.753 -35.171 25.586 1.00 46.53 181 ASP A O 1
ATOM 1529 N N . GLN A 1 182 ? 21.012 -35.115 27.797 1.00 43.88 182 GLN A N 1
ATOM 1530 C CA . GLN A 1 182 ? 22.432 -35.524 27.734 1.00 43.88 182 GLN A CA 1
ATOM 1531 C C . GLN A 1 182 ? 22.661 -37.043 27.753 1.00 43.88 182 GLN A C 1
ATOM 1533 O O . GLN A 1 182 ? 23.781 -37.479 27.482 1.00 43.88 182 GLN A O 1
ATOM 1538 N N . ASP A 1 183 ? 21.625 -37.843 28.020 1.00 46.88 183 ASP A N 1
ATOM 1539 C CA . ASP A 1 183 ? 21.726 -39.309 28.034 1.00 46.88 183 ASP A CA 1
ATOM 1540 C C . ASP A 1 183 ? 21.284 -39.966 26.709 1.00 46.88 183 ASP A C 1
ATOM 1542 O O . ASP A 1 183 ? 21.564 -41.145 26.509 1.00 46.88 183 ASP A O 1
ATOM 1546 N N . GLN A 1 184 ? 20.647 -39.238 25.778 1.00 45.81 184 GLN A N 1
ATOM 1547 C CA . GLN A 1 184 ? 20.239 -39.803 24.474 1.00 45.81 184 GLN A CA 1
ATOM 1548 C C . GLN A 1 184 ? 21.308 -39.667 23.378 1.00 45.81 184 GLN A C 1
ATOM 1550 O O . GLN A 1 184 ? 21.380 -40.521 22.500 1.00 45.81 184 GLN A O 1
ATOM 1555 N N . ASP A 1 185 ? 22.221 -38.698 23.485 1.00 44.78 185 ASP A N 1
ATOM 1556 C CA . ASP A 1 185 ? 23.309 -38.515 22.508 1.00 44.78 185 ASP A CA 1
ATOM 1557 C C . ASP A 1 185 ? 24.498 -39.488 22.707 1.00 44.78 185 ASP A C 1
ATOM 1559 O O . ASP A 1 185 ? 25.451 -39.459 21.934 1.00 44.78 185 ASP A O 1
ATOM 1563 N N . GLN A 1 186 ? 24.484 -40.358 23.729 1.00 46.31 186 GLN A N 1
ATOM 1564 C CA . GLN A 1 186 ? 25.524 -41.391 23.922 1.00 46.31 186 GLN A CA 1
ATOM 1565 C C . GLN A 1 186 ? 25.108 -42.802 23.479 1.00 46.31 186 GLN A C 1
ATOM 1567 O O . GLN A 1 186 ? 25.965 -43.690 23.453 1.00 46.31 186 GLN A O 1
ATOM 1572 N N . GLU A 1 187 ? 23.840 -43.025 23.117 1.00 48.22 187 GLU A N 1
ATOM 1573 C CA . GLU A 1 187 ? 23.384 -44.325 22.599 1.00 48.22 187 GLU A CA 1
ATOM 1574 C C . GLU A 1 187 ? 23.343 -44.391 21.060 1.00 48.22 187 GLU A C 1
ATOM 1576 O O . GLU A 1 187 ? 23.485 -45.486 20.522 1.00 48.22 187 GLU A O 1
ATOM 1581 N N . GLU A 1 188 ? 23.272 -43.265 20.335 1.00 46.47 188 GLU A N 1
ATOM 1582 C CA . GLU A 1 188 ? 23.278 -43.289 18.856 1.00 46.47 188 GLU A CA 1
ATOM 1583 C C . GLU A 1 188 ? 24.681 -43.489 18.237 1.00 46.47 188 GLU A C 1
ATOM 1585 O O . GLU A 1 188 ? 24.792 -44.044 17.146 1.00 46.47 188 GLU A O 1
ATOM 1590 N N . ASP A 1 189 ? 25.769 -43.182 18.955 1.00 44.81 189 ASP A N 1
ATOM 1591 C CA . ASP A 1 189 ? 27.150 -43.376 18.462 1.00 44.81 189 ASP A CA 1
ATOM 1592 C C . ASP A 1 189 ? 27.666 -44.834 18.586 1.00 44.81 189 ASP A C 1
ATOM 1594 O O . ASP A 1 189 ? 28.791 -45.130 18.182 1.00 44.81 189 ASP A O 1
ATOM 1598 N N . GLN A 1 190 ? 26.886 -45.772 19.148 1.00 45.84 190 GLN A N 1
ATOM 1599 C CA . GLN A 1 190 ? 27.276 -47.195 19.253 1.00 45.84 190 GLN A CA 1
ATOM 1600 C C . GLN A 1 190 ? 26.553 -48.129 18.271 1.00 45.84 190 GLN A C 1
ATOM 1602 O O . GLN A 1 190 ? 26.931 -49.302 18.180 1.00 45.84 190 GLN A O 1
ATOM 1607 N N . GLU A 1 191 ? 25.559 -47.641 17.521 1.00 49.06 191 GLU A N 1
ATOM 1608 C CA . GLU A 1 191 ? 24.851 -48.456 16.521 1.00 49.06 191 GLU A CA 1
ATOM 1609 C C . GLU A 1 191 ? 25.391 -48.290 15.088 1.00 49.06 191 GLU A C 1
ATOM 1611 O O . GLU A 1 191 ? 25.241 -49.218 14.295 1.00 49.06 191 GLU A O 1
ATOM 1616 N N . GLU A 1 192 ? 26.124 -47.216 14.756 1.00 47.09 192 GLU A N 1
ATOM 1617 C CA . GLU A 1 192 ? 26.734 -47.075 13.415 1.00 47.09 192 GLU A CA 1
ATOM 1618 C C . GLU A 1 192 ? 28.005 -47.929 13.204 1.00 47.09 192 GLU A C 1
ATOM 1620 O O . GLU A 1 192 ? 28.333 -48.266 12.067 1.00 47.09 192 GLU A O 1
ATOM 1625 N N . ASP A 1 193 ? 28.676 -48.390 14.267 1.00 45.50 193 ASP A N 1
ATOM 1626 C CA . ASP A 1 193 ? 29.892 -49.222 14.153 1.00 45.50 193 ASP A CA 1
ATOM 1627 C C . ASP A 1 193 ? 29.608 -50.732 13.952 1.00 45.50 193 ASP A C 1
ATOM 1629 O O . ASP A 1 193 ? 30.539 -51.514 13.743 1.00 45.50 193 ASP A O 1
ATOM 1633 N N . GLN A 1 194 ? 28.345 -51.184 14.003 1.00 46.84 194 GLN A N 1
ATOM 1634 C CA . GLN A 1 194 ? 27.993 -52.608 13.819 1.00 46.84 194 GLN A CA 1
ATOM 1635 C C . GLN A 1 194 ? 27.402 -52.954 12.445 1.00 46.84 194 GLN A C 1
ATOM 1637 O O . GLN A 1 194 ? 27.291 -54.143 12.129 1.00 46.84 194 GLN A O 1
ATOM 1642 N N . GLU A 1 195 ? 27.078 -51.971 11.599 1.00 49.12 195 GLU A N 1
ATOM 1643 C CA . GLU A 1 195 ? 26.569 -52.240 10.244 1.00 49.12 195 GLU A CA 1
ATOM 1644 C C . GLU A 1 195 ? 27.664 -52.308 9.158 1.00 49.12 195 GLU A C 1
ATOM 1646 O O . GLU A 1 195 ? 27.410 -52.862 8.089 1.00 49.12 195 GLU A O 1
ATOM 1651 N N . GLU A 1 196 ? 28.909 -51.880 9.418 1.00 49.53 196 GLU A N 1
ATOM 1652 C CA . GLU A 1 196 ? 30.000 -51.981 8.423 1.00 49.53 196 GLU A CA 1
ATOM 1653 C C . GLU A 1 196 ? 30.754 -53.334 8.401 1.00 49.53 196 GLU A C 1
ATOM 1655 O O . GLU A 1 196 ? 31.534 -53.581 7.478 1.00 49.53 196 GLU A O 1
ATOM 1660 N N . GLU A 1 197 ? 30.507 -54.265 9.335 1.00 52.91 197 GLU A N 1
ATOM 1661 C CA . GLU A 1 197 ? 31.218 -55.564 9.386 1.00 52.91 197 GLU A CA 1
ATOM 1662 C C . GLU A 1 197 ? 30.467 -56.769 8.775 1.00 52.91 197 GLU A C 1
ATOM 1664 O O . GLU A 1 197 ? 30.976 -57.889 8.829 1.00 52.91 197 GLU A O 1
ATOM 1669 N N . GLN A 1 198 ? 29.296 -56.590 8.145 1.00 50.28 198 GLN A N 1
ATOM 1670 C CA . GLN A 1 198 ? 28.543 -57.713 7.540 1.00 50.28 198 GLN A CA 1
ATOM 1671 C C . GLN A 1 198 ? 28.524 -57.774 6.003 1.00 50.28 198 GLN A C 1
ATOM 1673 O O . GLN A 1 198 ? 27.956 -58.716 5.457 1.00 50.28 198 GLN A O 1
ATOM 1678 N N . ASP A 1 199 ? 29.214 -56.870 5.300 1.00 49.53 199 ASP A N 1
ATOM 1679 C CA . ASP A 1 199 ? 29.234 -56.841 3.823 1.00 49.53 199 ASP A CA 1
ATOM 1680 C C . ASP A 1 199 ? 30.567 -57.293 3.180 1.00 49.53 199 ASP A C 1
ATOM 1682 O O . ASP A 1 199 ? 30.844 -57.006 2.012 1.00 49.53 199 ASP A O 1
ATOM 1686 N N . GLN A 1 200 ? 31.406 -58.050 3.902 1.00 47.59 200 GLN A N 1
ATOM 1687 C CA . GLN A 1 200 ? 32.599 -58.697 3.327 1.00 47.59 200 GLN A CA 1
ATOM 1688 C C . GLN A 1 200 ? 32.745 -60.175 3.734 1.00 47.59 200 GLN A C 1
ATOM 1690 O O . GLN A 1 200 ? 33.662 -60.531 4.471 1.00 47.59 200 GLN A O 1
ATOM 1695 N N . GLU A 1 201 ? 31.904 -61.052 3.176 1.00 44.72 201 GLU A N 1
ATOM 1696 C CA . GLU A 1 201 ? 32.251 -62.465 2.905 1.00 44.72 201 GLU A CA 1
ATOM 1697 C C . GLU A 1 201 ? 31.835 -62.892 1.488 1.00 44.72 201 GLU A C 1
ATOM 1699 O O . GLU A 1 201 ? 30.675 -62.643 1.087 1.00 44.72 201 GLU A O 1
#

Radius of gyration: 35.67 Å; chains: 1; bounding box: 64×97×94 Å

Sequence (201 aa):
MDEQEQQQQQQQQQHNEQQEIDQINNKKQEHLPLLQTVEELVEELRRTIIVVEEFQSQSQQLLFDKLNKIINLYEKIESNRNLFNDVEIPLEIFRVIDQSKNPDLYVKETLQNCLAANEKTKGKIESIKNFKSELESHISESFKEEYEQYKLMISQPPQQEDTQQKNQEQDQEQDQDQEQDQDQDQEEDQEEDQEEEQDQE

Secondary structure (DSSP, 8-state):
-HHHHHHHHHHHHHHHHHHHHHHHHHHHHHHHHHHHHHHHHHHHHHHHHHHHHT--GGGHHHHHHHHHHHHHHHHHHHHTGGGGTT----HHHHHHHHTT--THHHHHHHHHHHHHHHHHHHHHHHHHHHHHHHHHHHHHHH-HHHHHHHHHHHHSPPP---TTSSSSSHHHHHHHHTTTSTTTTTTGGGTTTSSTTSS--

InterPro domains:
  IPR019145 Mediator complex, subunit Med10 [PF09748] (36-151)